Protein AF-A0A2T2YCP1-F1 (afdb_monomer)

Nearest PDB structures (foldseek):
  1x8z-assembly1_A-2  TM=3.367E-01  e=5.196E-01  Arabidopsis thaliana
  1x8z-assembly3_A  TM=3.367E-01  e=5.196E-01  Arabidopsis thaliana
  1xg2-assembly1_B  TM=2.804E-01  e=2.515E+00  Actinidia chinensis
  8i7r-assembly1_F4  TM=2.988E-01  e=8.320E+00  Mus musculus

Solvent-accessible surface area (backbone atoms only — not comparable to full-atom values): 12458 Å² total; per-residue (Å²): 112,69,69,60,53,52,52,51,51,54,51,49,52,51,51,52,51,52,51,50,51,54,50,49,54,57,49,54,59,57,53,58,75,68,64,84,73,89,47,69,66,60,53,51,53,49,52,50,53,51,46,55,49,38,52,53,53,40,52,55,43,52,51,51,52,49,52,52,52,52,48,38,71,77,37,55,67,49,69,73,38,68,62,50,50,50,20,53,48,30,33,49,53,17,40,52,33,31,52,51,52,58,65,44,47,65,52,52,51,53,53,49,46,57,66,52,51,52,76,77,44,85,88,71,94,68,89,56,90,48,62,89,76,33,78,68,66,38,74,81,44,56,82,54,71,83,72,54,66,68,56,46,53,51,48,23,53,50,29,42,52,52,14,52,52,39,45,53,50,53,62,69,48,50,86,76,61,76,69,60,78,58,64,64,61,56,49,52,48,51,48,52,53,50,53,52,51,53,54,61,72,63,61,69,80,78,80,76,80,78,78,76,81,84,85,129

Mean predicted aligned error: 12.7 Å

Structure (mmCIF, N/CA/C/O backbone):
data_AF-A0A2T2YCP1-F1
#
_entry.id   AF-A0A2T2YCP1-F1
#
loop_
_atom_site.group_PDB
_atom_site.id
_atom_site.type_symbol
_atom_site.label_atom_id
_atom_site.label_alt_id
_atom_site.label_comp_id
_atom_site.label_asym_id
_atom_site.label_entity_id
_atom_site.label_seq_id
_atom_site.pdbx_PDB_ins_code
_atom_site.Cartn_x
_atom_site.Cartn_y
_atom_site.Cartn_z
_atom_site.occupancy
_atom_site.B_iso_or_equiv
_atom_site.auth_seq_id
_atom_site.auth_comp_id
_atom_site.auth_asym_id
_atom_site.auth_atom_id
_atom_site.pdbx_PDB_model_num
ATOM 1 N N . MET A 1 1 ? -1.348 5.848 32.217 1.00 55.47 1 MET A N 1
ATOM 2 C CA . MET A 1 1 ? -0.041 5.197 31.972 1.00 55.47 1 MET A CA 1
ATOM 3 C C . MET A 1 1 ? -0.060 4.399 30.670 1.00 55.47 1 MET A C 1
ATOM 5 O O . MET A 1 1 ? 0.786 4.647 29.827 1.00 55.47 1 MET A O 1
ATOM 9 N N . GLU A 1 2 ? -1.060 3.542 30.442 1.00 51.66 2 GLU A N 1
ATOM 10 C CA . GLU A 1 2 ? -1.172 2.705 29.228 1.00 51.66 2 GLU A CA 1
ATOM 11 C C . GLU A 1 2 ? -1.228 3.487 27.902 1.00 51.66 2 GLU A C 1
ATOM 13 O O . GLU A 1 2 ? -0.548 3.122 26.948 1.00 51.66 2 GLU A O 1
ATOM 18 N N . GLN A 1 3 ? -1.943 4.617 27.849 1.00 54.22 3 GLN A N 1
ATOM 19 C CA . GLN A 1 3 ? -1.985 5.470 26.648 1.00 54.22 3 GLN A CA 1
ATOM 20 C C . GLN A 1 3 ? -0.615 6.074 26.287 1.00 54.22 3 GLN A C 1
ATOM 22 O O . GLN A 1 3 ? -0.286 6.213 25.111 1.00 54.22 3 GLN A O 1
ATOM 27 N N . LEU A 1 4 ? 0.207 6.388 27.295 1.00 64.62 4 LEU A N 1
ATOM 28 C CA . LEU A 1 4 ? 1.550 6.938 27.091 1.00 64.62 4 LEU A CA 1
ATOM 29 C C . LEU A 1 4 ? 2.502 5.864 26.542 1.00 64.62 4 LEU A C 1
ATOM 31 O O . LEU A 1 4 ? 3.304 6.134 25.652 1.00 64.62 4 LEU A O 1
ATOM 35 N N . VAL A 1 5 ? 2.364 4.629 27.039 1.00 70.06 5 VAL A N 1
ATOM 36 C CA . VAL A 1 5 ? 3.122 3.461 26.568 1.00 70.06 5 VAL A CA 1
ATOM 37 C C . VAL A 1 5 ? 2.743 3.121 25.124 1.00 70.06 5 VAL A C 1
ATOM 39 O O . VAL A 1 5 ? 3.627 2.916 24.296 1.00 70.06 5 VAL A O 1
ATOM 42 N N . GLY A 1 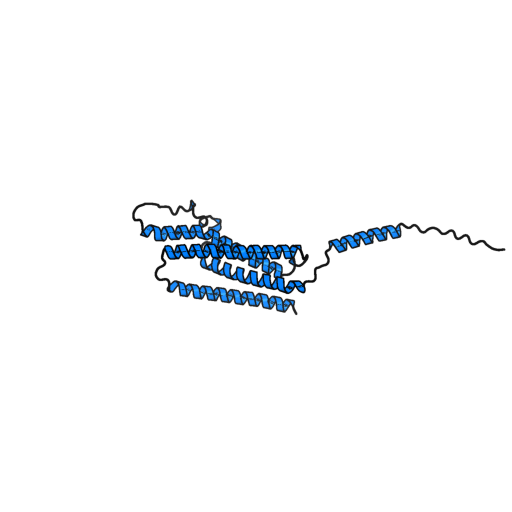6 ? 1.449 3.148 24.786 1.00 59.31 6 GLY A N 1
ATOM 43 C CA . GLY A 1 6 ? 0.980 2.925 23.416 1.00 59.31 6 GLY A CA 1
ATOM 44 C C . GLY A 1 6 ? 1.536 3.949 22.421 1.00 59.31 6 GLY A C 1
ATOM 45 O O . GLY A 1 6 ? 2.052 3.570 21.369 1.00 59.31 6 GLY A O 1
ATOM 46 N N . ALA A 1 7 ? 1.512 5.239 22.773 1.00 60.31 7 ALA A N 1
ATOM 47 C CA . ALA A 1 7 ? 2.065 6.300 21.931 1.00 60.31 7 ALA A CA 1
ATOM 48 C C . ALA A 1 7 ? 3.588 6.167 21.740 1.00 60.31 7 ALA A C 1
ATOM 50 O O . ALA A 1 7 ? 4.094 6.344 20.628 1.00 60.31 7 ALA A O 1
ATOM 51 N N . ALA A 1 8 ? 4.319 5.805 22.798 1.00 68.81 8 ALA A N 1
ATOM 52 C CA . ALA A 1 8 ? 5.762 5.588 22.735 1.00 68.81 8 ALA A CA 1
ATOM 53 C C . ALA A 1 8 ? 6.131 4.413 21.815 1.00 68.81 8 ALA A C 1
ATOM 55 O O . ALA A 1 8 ? 7.041 4.539 20.998 1.00 68.81 8 ALA A O 1
ATOM 56 N N . ILE A 1 9 ? 5.391 3.301 21.888 1.00 71.19 9 ILE A N 1
ATOM 57 C CA . ILE A 1 9 ? 5.617 2.122 21.037 1.00 71.19 9 ILE A CA 1
ATOM 58 C C . ILE A 1 9 ? 5.369 2.455 19.563 1.00 71.19 9 ILE A C 1
ATOM 60 O O . ILE A 1 9 ? 6.200 2.134 18.717 1.00 71.19 9 ILE A O 1
ATOM 64 N N . VAL A 1 10 ? 4.270 3.144 19.244 1.00 64.19 10 VAL A N 1
ATOM 65 C CA . VAL A 1 10 ? 3.961 3.549 17.860 1.00 64.19 10 VAL A CA 1
ATOM 66 C C . VAL A 1 10 ? 5.038 4.484 17.310 1.00 64.19 10 VAL A C 1
ATOM 68 O O . VAL A 1 10 ? 5.503 4.302 16.186 1.00 64.19 10 VAL A O 1
ATOM 71 N N . THR A 1 11 ? 5.488 5.444 18.121 1.00 68.12 11 THR A N 1
ATOM 72 C CA . THR A 1 11 ? 6.552 6.379 17.733 1.00 68.12 11 THR A CA 1
ATOM 73 C C . THR A 1 11 ? 7.875 5.647 17.504 1.00 68.12 11 THR A C 1
ATOM 75 O O . THR A 1 11 ? 8.563 5.910 16.520 1.00 68.12 11 THR A O 1
ATOM 78 N N . LEU A 1 12 ? 8.207 4.669 18.352 1.00 73.56 12 LEU A N 1
ATOM 79 C CA . LEU A 1 12 ? 9.401 3.840 18.201 1.00 73.56 12 LEU A CA 1
ATOM 80 C C . LEU A 1 12 ? 9.348 2.988 16.925 1.00 73.56 12 LEU A C 1
ATOM 82 O O . LEU A 1 12 ? 10.322 2.957 16.176 1.00 73.56 12 LEU A O 1
ATOM 86 N N . ILE A 1 13 ? 8.211 2.346 16.635 1.00 70.38 13 ILE A N 1
ATOM 87 C CA . ILE A 1 13 ? 8.014 1.566 15.402 1.00 70.38 13 ILE A CA 1
ATOM 88 C C . ILE A 1 13 ? 8.161 2.466 14.174 1.00 70.38 13 ILE A C 1
ATOM 90 O O . ILE A 1 13 ? 8.833 2.084 13.215 1.00 70.38 13 ILE A O 1
ATOM 94 N N . ALA A 1 14 ? 7.588 3.672 14.204 1.00 63.97 14 ALA A N 1
ATOM 95 C CA . ALA A 1 14 ? 7.723 4.636 13.119 1.00 63.97 14 ALA A CA 1
ATOM 96 C C . ALA A 1 14 ? 9.189 5.055 12.908 1.00 63.97 14 ALA A C 1
ATOM 98 O O . ALA A 1 14 ? 9.671 5.014 11.778 1.00 63.97 14 ALA A O 1
ATOM 99 N N . ILE A 1 15 ? 9.923 5.378 13.980 1.00 72.62 15 ILE A N 1
ATOM 100 C CA . ILE A 1 15 ? 11.349 5.742 13.913 1.00 72.62 15 ILE A CA 1
ATOM 101 C C . ILE A 1 15 ? 12.187 4.587 13.352 1.00 72.62 15 ILE A C 1
ATOM 103 O O . ILE A 1 15 ? 12.991 4.805 12.447 1.00 72.62 15 ILE A O 1
ATOM 107 N N . ILE A 1 16 ? 11.985 3.361 13.845 1.00 74.06 16 ILE A N 1
ATOM 108 C CA . ILE A 1 16 ? 12.704 2.171 13.364 1.00 74.06 16 ILE A CA 1
ATOM 109 C C . ILE A 1 16 ? 12.399 1.932 11.884 1.00 74.06 16 ILE A C 1
ATOM 111 O O . ILE A 1 16 ? 13.314 1.696 11.101 1.00 74.06 16 ILE A O 1
ATOM 115 N N . SER A 1 17 ? 11.137 2.055 11.476 1.00 66.12 17 SER A N 1
ATOM 116 C CA . SER A 1 17 ? 10.733 1.879 10.078 1.00 66.12 17 SER A CA 1
ATOM 117 C C . SER A 1 17 ? 11.376 2.924 9.169 1.00 66.12 17 SER A C 1
ATOM 119 O O . SER A 1 17 ? 11.910 2.575 8.120 1.00 66.12 17 SER A O 1
ATOM 121 N N . ILE A 1 18 ? 11.403 4.194 9.588 1.00 72.75 18 ILE A N 1
ATOM 122 C CA . ILE A 1 18 ? 12.090 5.271 8.860 1.00 72.75 18 ILE A CA 1
ATOM 123 C C . ILE A 1 18 ? 13.594 4.980 8.763 1.00 72.75 18 ILE A C 1
ATOM 125 O O . ILE A 1 18 ? 14.172 5.103 7.685 1.00 72.75 18 ILE A O 1
ATOM 129 N N . ALA A 1 19 ? 14.230 4.549 9.855 1.00 75.38 19 ALA A N 1
ATOM 130 C CA . ALA A 1 19 ? 15.651 4.210 9.865 1.00 75.38 19 ALA A CA 1
ATOM 131 C C . ALA A 1 19 ? 15.975 3.036 8.925 1.00 75.38 19 ALA A C 1
ATOM 133 O O . ALA A 1 19 ? 16.965 3.090 8.193 1.00 75.38 19 ALA A O 1
ATOM 134 N N . LEU A 1 20 ? 15.125 2.005 8.892 1.00 72.94 20 LEU A N 1
ATOM 135 C CA . LEU A 1 20 ? 15.282 0.860 7.997 1.00 72.94 20 LEU A CA 1
ATOM 136 C C . LEU A 1 20 ? 15.033 1.238 6.529 1.00 72.94 20 LEU A C 1
ATOM 138 O O . LEU A 1 20 ? 15.779 0.779 5.667 1.00 72.94 20 LEU A O 1
ATOM 142 N N . ILE A 1 21 ? 14.079 2.133 6.239 1.00 70.56 21 ILE A N 1
ATOM 143 C CA . ILE A 1 21 ? 13.890 2.713 4.897 1.00 70.56 21 ILE A CA 1
ATOM 144 C C . ILE A 1 21 ? 15.161 3.448 4.453 1.00 70.56 21 ILE A C 1
ATOM 146 O O . ILE A 1 21 ? 15.650 3.221 3.348 1.00 70.56 21 ILE A O 1
ATOM 150 N N . ILE A 1 22 ? 15.730 4.300 5.312 1.00 74.38 22 ILE A N 1
ATOM 151 C CA . ILE A 1 22 ? 16.960 5.046 5.003 1.00 74.38 22 ILE A CA 1
ATOM 152 C C . ILE A 1 22 ? 18.137 4.085 4.776 1.00 74.38 22 ILE A C 1
ATOM 154 O O . ILE A 1 22 ? 18.915 4.266 3.835 1.00 74.38 22 ILE A O 1
ATOM 158 N N . TYR A 1 23 ? 18.271 3.050 5.610 1.00 77.94 23 TYR A N 1
ATOM 159 C CA . TYR A 1 23 ? 19.309 2.031 5.463 1.00 77.94 23 TYR A CA 1
ATOM 160 C C . TYR A 1 23 ? 19.180 1.262 4.142 1.00 77.94 23 TYR A C 1
ATOM 162 O O . TYR A 1 23 ? 20.163 1.147 3.407 1.00 77.94 23 TYR A O 1
ATOM 170 N N . ASP A 1 24 ? 17.975 0.792 3.811 1.00 73.62 24 ASP A N 1
ATOM 171 C CA . ASP A 1 24 ? 17.696 0.067 2.570 1.00 73.62 24 ASP A CA 1
ATOM 172 C C . ASP A 1 24 ? 17.983 0.939 1.340 1.00 73.62 24 ASP A C 1
ATOM 174 O O . ASP A 1 24 ? 18.702 0.523 0.432 1.00 73.62 24 ASP A O 1
ATOM 178 N N . MET A 1 25 ? 17.554 2.208 1.351 1.00 66.75 25 MET A N 1
ATOM 179 C CA . MET A 1 25 ? 17.879 3.160 0.283 1.00 66.75 25 MET A CA 1
ATOM 180 C C . MET A 1 25 ? 19.394 3.329 0.101 1.00 66.75 25 MET A C 1
ATOM 182 O O . MET A 1 25 ? 19.889 3.297 -1.030 1.00 66.75 25 MET A O 1
ATOM 186 N N . ASN A 1 26 ? 20.147 3.451 1.197 1.00 72.75 26 ASN A N 1
ATOM 187 C CA . ASN A 1 26 ? 21.607 3.543 1.156 1.00 72.75 26 ASN A CA 1
ATOM 188 C C . ASN A 1 26 ? 22.260 2.260 0.620 1.00 72.75 26 ASN A C 1
ATOM 190 O O . ASN A 1 26 ? 23.246 2.330 -0.119 1.00 72.75 26 ASN A O 1
ATOM 194 N N . HIS A 1 27 ? 21.717 1.090 0.956 1.00 73.06 27 HIS A N 1
ATOM 195 C CA . HIS A 1 27 ? 22.214 -0.193 0.469 1.00 73.06 27 HIS A CA 1
ATOM 196 C C . HIS A 1 27 ? 21.924 -0.388 -1.028 1.00 73.06 27 HIS A C 1
ATOM 198 O O . HIS A 1 27 ? 22.827 -0.720 -1.799 1.00 73.06 27 HIS A O 1
ATOM 204 N N . VAL A 1 28 ? 20.704 -0.090 -1.481 1.00 63.09 28 VAL A N 1
ATOM 205 C CA . VAL A 1 28 ? 20.309 -0.151 -2.898 1.00 63.09 28 VAL A CA 1
ATOM 206 C C . VAL A 1 28 ? 21.181 0.768 -3.759 1.00 63.09 28 VAL A C 1
ATOM 208 O O . VAL A 1 28 ? 21.585 0.383 -4.860 1.00 63.09 28 VAL A O 1
ATOM 211 N N . MET A 1 29 ? 21.541 1.957 -3.262 1.00 62.12 29 MET A N 1
ATOM 212 C CA . MET A 1 29 ? 22.476 2.847 -3.962 1.00 62.12 29 MET A CA 1
ATOM 213 C C . MET A 1 29 ? 23.868 2.227 -4.139 1.00 62.12 29 MET A C 1
ATOM 215 O O . MET A 1 29 ? 24.468 2.398 -5.199 1.00 62.12 29 MET A O 1
ATOM 219 N N . LYS A 1 30 ? 24.362 1.457 -3.161 1.00 64.19 30 LYS A N 1
ATOM 220 C CA . LYS A 1 30 ? 25.636 0.728 -3.287 1.00 64.19 30 LYS A CA 1
ATOM 221 C C . LYS A 1 30 ? 25.542 -0.423 -4.291 1.00 64.19 30 LYS A C 1
ATOM 223 O O . LYS A 1 30 ? 26.462 -0.616 -5.080 1.00 64.19 30 LYS A O 1
ATOM 228 N N . VAL A 1 31 ? 24.421 -1.146 -4.324 1.00 61.09 31 VAL A N 1
ATOM 229 C CA . VAL A 1 31 ? 24.201 -2.261 -5.267 1.00 61.09 31 VAL A CA 1
ATOM 230 C C . VAL A 1 31 ? 24.108 -1.781 -6.720 1.00 61.09 31 VAL A C 1
ATOM 232 O O . VAL A 1 31 ? 24.595 -2.466 -7.618 1.00 61.09 31 VAL A O 1
ATOM 235 N N . LYS A 1 32 ? 23.576 -0.575 -6.977 1.00 58.34 32 LYS A N 1
ATOM 236 C CA . LYS A 1 32 ? 23.571 0.024 -8.328 1.00 58.34 32 LYS A CA 1
ATOM 237 C C . LYS A 1 32 ? 24.969 0.124 -8.947 1.00 58.34 32 LYS A C 1
ATOM 239 O O . LYS A 1 32 ? 25.084 0.025 -10.163 1.00 58.34 32 LYS A O 1
ATOM 244 N N . ALA A 1 33 ? 26.020 0.264 -8.137 1.00 59.16 33 ALA A N 1
ATOM 245 C CA . ALA A 1 33 ? 27.398 0.315 -8.625 1.00 59.16 33 ALA A CA 1
ATOM 246 C C . ALA A 1 33 ? 27.921 -1.043 -9.143 1.00 59.16 33 ALA A C 1
ATOM 248 O O . ALA A 1 33 ? 28.929 -1.082 -9.847 1.00 59.16 33 ALA A O 1
ATOM 249 N N . LEU A 1 34 ? 27.249 -2.154 -8.815 1.00 60.75 34 LEU A N 1
ATOM 250 C CA . LEU A 1 34 ? 27.680 -3.513 -9.165 1.00 60.75 34 LEU A CA 1
ATOM 251 C C . LEU A 1 34 ? 27.048 -4.044 -10.461 1.00 60.75 34 LEU A C 1
ATOM 253 O O . LEU A 1 34 ? 27.601 -4.952 -11.081 1.00 60.75 34 LEU A O 1
ATOM 257 N N . ILE A 1 35 ? 25.925 -3.479 -10.914 1.00 64.94 35 ILE A N 1
ATOM 258 C CA . ILE A 1 35 ? 25.255 -3.912 -12.148 1.00 64.94 35 ILE A CA 1
ATOM 259 C C . ILE A 1 35 ? 25.929 -3.223 -13.338 1.00 64.94 35 ILE A C 1
ATOM 261 O O . ILE A 1 35 ? 25.505 -2.162 -13.788 1.00 64.94 35 ILE A O 1
ATOM 265 N N . LYS A 1 36 ? 27.012 -3.822 -13.844 1.00 57.84 36 LYS A N 1
ATOM 266 C CA . LYS A 1 36 ? 27.806 -3.225 -14.930 1.00 57.84 36 LYS A CA 1
ATOM 267 C C . LYS A 1 36 ? 27.120 -3.235 -16.300 1.00 57.84 36 LYS A C 1
ATOM 269 O O . LYS A 1 36 ? 27.469 -2.387 -17.105 1.00 57.84 36 LYS A O 1
ATOM 274 N N . ASN A 1 37 ? 26.163 -4.135 -16.566 1.00 65.00 37 ASN A N 1
ATOM 275 C CA . ASN A 1 37 ? 25.447 -4.215 -17.850 1.00 65.00 37 ASN A CA 1
ATOM 276 C C . ASN A 1 37 ? 24.038 -4.822 -17.678 1.00 65.00 37 ASN A C 1
ATOM 278 O O . ASN A 1 37 ? 23.908 -6.048 -17.676 1.00 65.00 37 ASN A O 1
ATOM 282 N N . PRO A 1 38 ? 22.975 -4.017 -17.513 1.00 70.56 38 PRO A N 1
ATOM 283 C CA . PRO A 1 38 ? 21.612 -4.542 -17.529 1.00 70.56 38 PRO A CA 1
ATOM 284 C C . PRO A 1 38 ? 21.265 -5.098 -18.924 1.00 70.56 38 PRO A C 1
ATOM 286 O O . PRO A 1 38 ? 21.573 -4.481 -19.942 1.00 70.56 38 PRO A O 1
ATOM 289 N N . THR A 1 39 ? 20.654 -6.285 -18.982 1.00 81.88 39 THR A N 1
ATOM 290 C CA . THR A 1 39 ? 20.178 -6.905 -20.230 1.00 81.88 39 THR A CA 1
ATOM 291 C C . THR A 1 39 ? 18.683 -6.652 -20.417 1.00 81.88 39 THR A C 1
ATOM 293 O O . THR A 1 39 ? 17.951 -6.453 -19.445 1.00 81.88 39 THR A O 1
ATOM 296 N N . PHE A 1 40 ? 18.207 -6.681 -21.667 1.00 80.56 40 PHE A N 1
ATOM 297 C CA . PHE A 1 40 ? 16.775 -6.557 -21.963 1.00 80.56 40 PHE A CA 1
ATOM 298 C C . PHE A 1 40 ? 15.954 -7.658 -21.281 1.00 80.56 40 PHE A C 1
ATOM 300 O O . PHE A 1 40 ? 14.965 -7.354 -20.617 1.00 80.56 40 PHE A O 1
ATOM 307 N N . ASP A 1 41 ? 16.396 -8.914 -21.399 1.00 82.94 41 ASP A N 1
ATOM 308 C CA . ASP A 1 41 ? 15.707 -10.060 -20.800 1.00 82.94 41 ASP A CA 1
ATOM 309 C C . ASP A 1 41 ? 15.684 -9.948 -19.270 1.00 82.94 41 ASP A C 1
ATOM 311 O O . ASP A 1 41 ? 14.632 -10.104 -18.662 1.00 82.94 41 ASP A O 1
ATOM 315 N N . GLY A 1 42 ? 16.794 -9.533 -18.646 1.00 82.94 42 GLY A N 1
ATOM 316 C CA . GLY A 1 42 ? 16.836 -9.306 -17.200 1.00 82.94 42 GLY A CA 1
ATOM 317 C C . GLY A 1 42 ? 15.899 -8.184 -16.740 1.00 82.94 42 GLY A C 1
ATOM 318 O O . GLY A 1 42 ? 15.265 -8.294 -15.692 1.00 82.94 42 GLY A O 1
ATOM 319 N N . ALA A 1 43 ? 15.767 -7.113 -17.526 1.00 82.69 43 ALA A N 1
ATOM 320 C CA . ALA A 1 43 ? 14.840 -6.025 -17.226 1.00 82.69 43 ALA A CA 1
ATOM 321 C C . ALA A 1 43 ? 13.370 -6.453 -17.388 1.00 82.69 43 ALA A C 1
ATOM 323 O O . ALA A 1 43 ? 12.523 -6.062 -16.583 1.00 82.69 43 ALA A O 1
ATOM 324 N N . LYS A 1 44 ? 13.069 -7.275 -18.400 1.00 85.88 44 LYS A N 1
ATOM 325 C CA . LYS A 1 44 ? 11.741 -7.860 -18.614 1.00 85.88 44 LYS A CA 1
ATOM 326 C C . LYS A 1 44 ? 11.360 -8.796 -17.463 1.00 85.88 44 LYS A C 1
ATOM 328 O O . LYS A 1 44 ? 10.301 -8.605 -16.870 1.00 85.88 44 LYS A O 1
ATOM 333 N N . ASP A 1 45 ? 12.241 -9.727 -17.104 1.00 87.31 45 ASP A N 1
ATOM 334 C CA . ASP A 1 45 ? 12.026 -10.669 -16.001 1.00 87.31 45 ASP A CA 1
ATOM 335 C C . ASP A 1 45 ? 11.832 -9.936 -14.667 1.00 87.31 45 ASP A C 1
ATOM 337 O O . ASP A 1 45 ? 10.977 -10.302 -13.859 1.00 87.31 45 ASP A O 1
ATOM 341 N N . ALA A 1 46 ? 12.593 -8.862 -14.428 1.00 84.94 46 ALA A N 1
ATOM 342 C CA . ALA A 1 46 ? 12.432 -8.036 -13.236 1.00 84.94 46 ALA A CA 1
ATOM 343 C C . ALA A 1 46 ? 11.061 -7.338 -13.187 1.00 84.94 46 ALA A C 1
ATOM 345 O O . ALA A 1 46 ? 10.448 -7.283 -12.121 1.00 84.94 46 ALA A O 1
ATOM 346 N N . LEU A 1 47 ? 10.563 -6.826 -14.320 1.00 87.38 47 LEU A N 1
ATOM 347 C CA . LEU A 1 47 ? 9.230 -6.219 -14.395 1.00 87.38 47 LEU A CA 1
ATOM 348 C C . LEU A 1 47 ? 8.110 -7.233 -14.161 1.00 87.38 47 LEU A C 1
ATOM 350 O O . LEU A 1 47 ? 7.141 -6.909 -13.478 1.00 87.38 47 LEU A O 1
ATOM 354 N N . GLU A 1 48 ? 8.236 -8.439 -14.711 1.00 91.12 48 GLU A N 1
ATOM 355 C CA . GLU A 1 48 ? 7.262 -9.517 -14.519 1.00 91.12 48 GLU A CA 1
ATOM 356 C C . GLU A 1 48 ? 7.192 -9.929 -13.044 1.00 91.12 48 GLU A C 1
ATOM 358 O O . GLU A 1 48 ? 6.124 -9.869 -12.435 1.00 91.12 48 GLU A O 1
ATOM 363 N N . ARG A 1 49 ? 8.352 -10.178 -12.419 1.00 88.56 49 ARG A N 1
ATOM 364 C CA . ARG A 1 49 ? 8.445 -10.469 -10.980 1.00 88.56 49 ARG A CA 1
ATOM 365 C C . ARG A 1 49 ? 7.876 -9.346 -10.121 1.00 88.56 49 ARG A C 1
ATOM 367 O O . ARG A 1 49 ? 7.181 -9.617 -9.147 1.00 88.56 49 ARG A O 1
ATOM 374 N N . LEU A 1 50 ? 8.152 -8.088 -10.471 1.00 88.38 50 LEU A N 1
ATOM 375 C CA . LEU A 1 50 ? 7.604 -6.939 -9.754 1.00 88.38 50 LEU A CA 1
ATOM 376 C C . LEU A 1 50 ? 6.078 -6.851 -9.901 1.00 88.38 50 LEU A C 1
ATOM 378 O O . LEU A 1 50 ? 5.394 -6.531 -8.931 1.00 88.38 50 LEU A O 1
ATOM 382 N N . SER A 1 51 ? 5.543 -7.156 -11.087 1.00 92.75 51 SER A N 1
ATOM 383 C CA . SER A 1 51 ? 4.099 -7.217 -11.335 1.00 92.75 51 SER A CA 1
ATOM 384 C C . SER A 1 51 ? 3.427 -8.254 -10.451 1.00 92.75 51 SER A C 1
ATOM 386 O O . SER A 1 51 ? 2.470 -7.937 -9.746 1.00 92.75 51 SER A O 1
ATOM 388 N N . ASP A 1 52 ? 3.941 -9.480 -10.459 1.00 92.81 52 ASP A N 1
ATOM 389 C CA . ASP A 1 52 ? 3.342 -10.585 -9.716 1.00 92.81 52 ASP A CA 1
ATOM 390 C C . ASP A 1 52 ? 3.466 -10.380 -8.213 1.00 92.81 52 ASP A C 1
ATOM 392 O O . ASP A 1 52 ? 2.503 -10.602 -7.478 1.00 92.81 52 ASP A O 1
ATOM 396 N N . TRP A 1 53 ? 4.599 -9.839 -7.765 1.00 89.38 53 TRP A N 1
ATOM 397 C CA . TRP A 1 53 ? 4.777 -9.430 -6.381 1.00 89.38 53 TRP A CA 1
ATOM 398 C C . TRP A 1 53 ? 3.760 -8.365 -5.964 1.00 89.38 53 TRP A C 1
ATOM 400 O O . TRP A 1 53 ? 3.073 -8.526 -4.957 1.00 89.38 53 TRP A O 1
ATOM 410 N N . ALA A 1 54 ? 3.591 -7.301 -6.755 1.00 89.38 54 ALA A N 1
ATOM 411 C CA . ALA A 1 54 ? 2.639 -6.243 -6.431 1.00 89.38 54 ALA A CA 1
ATOM 412 C C . ALA A 1 54 ? 1.180 -6.736 -6.433 1.00 89.38 54 ALA A C 1
ATOM 414 O O . ALA A 1 54 ? 0.418 -6.361 -5.540 1.00 89.38 54 ALA A O 1
ATOM 415 N N . LYS A 1 55 ? 0.798 -7.619 -7.369 1.00 91.50 55 LYS A N 1
ATOM 416 C CA . LYS A 1 55 ? -0.524 -8.274 -7.369 1.00 91.50 55 LYS A CA 1
ATOM 417 C C . LYS A 1 55 ? -0.727 -9.092 -6.098 1.00 91.50 55 LYS A C 1
ATOM 419 O O . LYS A 1 55 ? -1.742 -8.923 -5.425 1.00 91.50 55 LYS A O 1
ATOM 424 N N . TRP A 1 56 ? 0.245 -9.932 -5.746 1.00 92.94 56 TRP A N 1
ATOM 425 C CA . TRP A 1 56 ? 0.173 -10.784 -4.562 1.00 92.94 56 TRP A CA 1
ATOM 426 C C . TRP A 1 56 ? 0.016 -9.963 -3.273 1.00 92.94 56 TRP A C 1
ATOM 428 O O . TRP A 1 56 ? -0.912 -10.205 -2.498 1.00 92.94 56 TRP A O 1
ATOM 438 N N . LEU A 1 57 ? 0.840 -8.923 -3.092 1.00 86.69 57 LEU A N 1
ATOM 439 C CA . LEU A 1 57 ? 0.745 -8.010 -1.947 1.00 86.69 57 LEU A CA 1
ATOM 440 C C . LEU A 1 57 ? -0.626 -7.324 -1.869 1.00 86.69 57 LEU A C 1
ATOM 442 O O . LEU A 1 57 ? -1.220 -7.264 -0.790 1.00 86.69 57 LEU A O 1
ATOM 446 N N . SER A 1 58 ? -1.144 -6.848 -3.006 1.00 92.06 58 SER A N 1
ATOM 447 C CA . SER A 1 58 ? -2.445 -6.173 -3.066 1.00 92.06 58 SER A CA 1
ATOM 448 C C . SER A 1 58 ? -3.618 -7.097 -2.719 1.00 92.06 58 SER A C 1
ATOM 450 O O . SER A 1 58 ? -4.567 -6.663 -2.065 1.00 92.06 58 SER A O 1
ATOM 452 N N . GLY A 1 59 ? -3.541 -8.383 -3.084 1.00 91.50 59 GLY A N 1
ATOM 453 C CA . GLY A 1 59 ? -4.547 -9.381 -2.720 1.00 91.50 59 GLY A CA 1
ATOM 454 C C . GLY A 1 59 ? -4.625 -9.583 -1.207 1.00 91.50 59 GLY A C 1
ATOM 455 O O . GLY A 1 59 ? -5.706 -9.510 -0.624 1.00 91.50 59 GLY A O 1
ATOM 456 N N . ILE A 1 60 ? -3.468 -9.743 -0.556 1.00 87.81 60 ILE A N 1
ATOM 457 C CA . ILE A 1 60 ? -3.383 -9.896 0.903 1.00 87.81 60 ILE A CA 1
ATOM 458 C C . ILE A 1 60 ? -3.884 -8.638 1.625 1.00 87.81 60 ILE A C 1
ATOM 460 O O . ILE A 1 60 ? -4.651 -8.744 2.579 1.00 87.81 60 ILE A O 1
ATOM 464 N N . GLN A 1 61 ? -3.496 -7.444 1.166 1.00 93.06 61 GLN A N 1
ATOM 465 C CA . GLN A 1 61 ? -3.947 -6.181 1.767 1.00 93.06 61 GLN A CA 1
ATOM 466 C C . GLN A 1 61 ? -5.452 -5.979 1.644 1.00 93.06 61 GLN A C 1
ATOM 468 O O . GLN A 1 61 ? -6.099 -5.581 2.610 1.00 93.06 61 GLN A O 1
ATOM 473 N N . THR A 1 62 ? -6.010 -6.268 0.467 1.00 95.38 62 THR A N 1
ATOM 474 C CA . THR A 1 62 ? -7.455 -6.192 0.232 1.00 95.38 62 THR A CA 1
ATOM 475 C C . THR A 1 62 ? -8.200 -7.141 1.168 1.00 95.38 62 THR A C 1
ATOM 477 O O . THR A 1 62 ? -9.179 -6.738 1.791 1.00 95.38 62 THR A O 1
ATOM 480 N N . ALA A 1 63 ? -7.705 -8.372 1.336 1.00 93.12 63 ALA A N 1
ATOM 481 C CA . ALA A 1 63 ? -8.281 -9.331 2.274 1.00 93.12 63 ALA A CA 1
ATOM 482 C C . ALA A 1 63 ? -8.198 -8.843 3.732 1.00 93.12 63 ALA A C 1
ATOM 484 O O . ALA A 1 63 ? -9.183 -8.934 4.461 1.00 93.12 63 ALA A O 1
ATOM 485 N N . ALA A 1 64 ? -7.064 -8.269 4.148 1.00 92.50 64 ALA A N 1
ATOM 486 C CA . ALA A 1 64 ? -6.891 -7.711 5.490 1.00 92.50 64 ALA A CA 1
ATOM 487 C C . ALA A 1 64 ? -7.827 -6.518 5.754 1.00 92.50 64 ALA A C 1
ATOM 489 O O . ALA A 1 64 ? -8.449 -6.454 6.812 1.00 92.50 64 ALA A O 1
ATOM 490 N N . LEU A 1 65 ? -7.994 -5.606 4.789 1.00 95.06 65 LEU A N 1
ATOM 491 C CA . LEU A 1 65 ? -8.968 -4.511 4.886 1.00 95.06 65 LEU A CA 1
ATOM 492 C C . LEU A 1 65 ? -10.409 -5.020 4.919 1.00 95.06 65 LEU A C 1
ATOM 494 O O . LEU A 1 65 ? -11.211 -4.498 5.688 1.00 95.06 65 LEU A O 1
ATOM 498 N N . GLY A 1 66 ? -10.734 -6.049 4.133 1.00 96.75 66 GLY A N 1
ATOM 499 C CA . GLY A 1 66 ? -12.034 -6.717 4.194 1.00 96.75 66 GLY A CA 1
ATOM 500 C C . GLY A 1 66 ? -12.299 -7.311 5.578 1.00 96.75 66 GLY A C 1
ATOM 501 O O . GLY A 1 66 ? -13.349 -7.061 6.164 1.00 96.75 66 GLY A O 1
ATOM 502 N N . GLY A 1 67 ? -11.315 -8.017 6.144 1.00 94.81 67 GLY A N 1
ATOM 503 C CA . GLY A 1 67 ? -11.376 -8.540 7.509 1.00 94.81 67 GLY A CA 1
ATOM 504 C C . GLY A 1 67 ? -11.532 -7.440 8.561 1.00 94.81 67 GLY A C 1
ATOM 505 O O . GLY A 1 67 ? -12.347 -7.574 9.469 1.00 94.81 67 GLY A O 1
ATOM 506 N N . LEU A 1 68 ? -10.813 -6.324 8.415 1.00 94.31 68 LEU A N 1
ATOM 507 C CA . LEU A 1 68 ? -10.953 -5.158 9.289 1.00 94.31 68 LEU A CA 1
ATOM 508 C C . LEU A 1 68 ? -12.348 -4.523 9.179 1.00 94.31 68 LEU A C 1
ATOM 510 O O . LEU A 1 68 ? -12.931 -4.151 10.192 1.00 94.31 68 LEU A O 1
ATOM 514 N N . GLY A 1 69 ? -12.903 -4.432 7.969 1.00 95.00 69 GLY A N 1
ATOM 515 C CA . GLY A 1 69 ? -14.253 -3.919 7.731 1.00 95.00 69 GLY A CA 1
ATOM 516 C C . GLY A 1 69 ? -15.336 -4.795 8.362 1.00 95.00 69 GLY A C 1
ATOM 517 O O . GLY A 1 69 ? -16.228 -4.276 9.030 1.00 95.00 69 GLY A O 1
ATOM 518 N N . LEU A 1 70 ? -15.221 -6.121 8.220 1.00 94.56 70 LEU A N 1
ATOM 519 C CA . LEU A 1 70 ? -16.100 -7.073 8.909 1.00 94.56 70 LEU A CA 1
ATOM 520 C C . LEU A 1 70 ? -15.996 -6.923 10.429 1.00 94.56 70 LEU A C 1
ATOM 522 O O . LEU A 1 70 ? -17.009 -6.885 11.120 1.00 94.56 70 LEU A O 1
ATOM 526 N N . LEU A 1 71 ? -14.779 -6.750 10.946 1.00 91.44 71 LEU A N 1
ATOM 527 C CA . LEU A 1 71 ? -14.546 -6.578 12.374 1.00 91.44 71 LEU A CA 1
ATOM 528 C C . LEU A 1 71 ? -15.217 -5.322 12.941 1.00 91.44 71 LEU A C 1
ATOM 530 O O . LEU A 1 71 ? -15.799 -5.375 14.023 1.00 91.44 71 LEU A O 1
ATOM 534 N N . ILE A 1 72 ? -15.146 -4.211 12.204 1.00 92.12 72 ILE A N 1
ATOM 535 C CA . ILE A 1 72 ? -15.816 -2.954 12.558 1.00 92.12 72 ILE A CA 1
ATOM 536 C C . ILE A 1 72 ? -17.337 -3.133 12.565 1.00 92.12 72 ILE A C 1
ATOM 538 O O . ILE A 1 72 ? -18.011 -2.659 13.477 1.00 92.12 72 ILE A O 1
ATOM 542 N N . ASN A 1 73 ? -17.878 -3.846 11.578 1.00 89.62 73 ASN A N 1
ATOM 543 C CA . ASN A 1 73 ? -19.310 -4.107 11.491 1.00 89.62 73 ASN A CA 1
ATOM 544 C C . ASN A 1 73 ? -19.824 -4.973 12.657 1.00 89.62 73 ASN A C 1
ATOM 546 O O . ASN A 1 73 ? -20.872 -4.683 13.2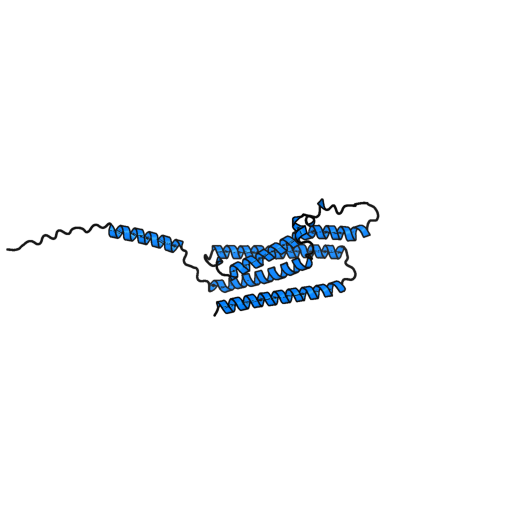35 1.00 89.62 73 ASN A O 1
ATOM 550 N N . ASP A 1 74 ? -19.073 -6.010 13.028 1.00 88.81 74 ASP A N 1
ATOM 551 C CA . ASP A 1 74 ? -19.477 -6.958 14.071 1.00 88.81 74 ASP A CA 1
ATOM 552 C C . ASP A 1 74 ? -19.269 -6.407 15.491 1.00 88.81 74 ASP A C 1
ATOM 554 O O . ASP A 1 74 ? -19.916 -6.858 16.442 1.00 88.81 74 ASP A O 1
ATOM 558 N N . ARG A 1 75 ? -18.372 -5.426 15.660 1.00 86.50 75 ARG A N 1
ATOM 559 C CA . ARG A 1 75 ? -18.003 -4.852 16.962 1.00 86.50 75 ARG A CA 1
ATOM 560 C C . ARG A 1 75 ? -18.119 -3.325 16.963 1.00 86.50 75 ARG A C 1
ATOM 562 O O . ARG A 1 75 ? -17.109 -2.636 16.823 1.00 86.50 75 ARG A O 1
ATOM 569 N N . PRO A 1 76 ? -19.327 -2.780 17.183 1.00 82.12 76 PRO A N 1
ATOM 570 C CA . PRO A 1 76 ? -19.541 -1.339 17.172 1.00 82.12 76 PRO A CA 1
ATOM 571 C C . PRO A 1 76 ? -18.703 -0.637 18.245 1.00 82.12 76 PRO A C 1
ATOM 573 O O . PRO A 1 76 ? -18.665 -1.070 19.398 1.00 82.12 76 PRO A O 1
ATOM 576 N N . GLY A 1 77 ? -18.068 0.467 17.857 1.00 82.19 77 GLY A N 1
ATOM 577 C CA . GLY A 1 77 ? -17.185 1.271 18.694 1.00 82.19 77 GLY A CA 1
ATOM 578 C C . GLY A 1 77 ? -15.703 0.947 18.509 1.00 82.19 77 GLY A C 1
ATOM 579 O O . GLY A 1 77 ? -14.870 1.740 18.949 1.00 82.19 77 GLY A O 1
ATOM 580 N N . ILE A 1 78 ? -15.347 -0.174 17.866 1.00 87.00 78 ILE A N 1
ATOM 581 C CA . ILE A 1 78 ? -13.944 -0.544 17.633 1.00 87.00 78 ILE A CA 1
ATOM 582 C C . ILE A 1 78 ? -13.285 0.392 16.612 1.00 87.00 78 ILE A C 1
ATOM 584 O O . ILE A 1 78 ? -12.080 0.611 16.651 1.00 87.00 78 ILE A O 1
ATOM 588 N N . GLU A 1 79 ? -14.072 1.013 15.731 1.00 86.31 79 GLU A N 1
ATOM 589 C CA . GLU A 1 79 ? -13.615 2.012 14.764 1.00 86.31 79 GLU A CA 1
ATOM 590 C C . GLU A 1 79 ? -13.048 3.280 15.415 1.00 86.31 79 GLU A C 1
ATOM 592 O O . GLU A 1 79 ? -12.307 4.024 14.774 1.00 86.31 79 GLU A O 1
ATOM 597 N N . LYS A 1 80 ? -13.382 3.524 16.688 1.00 84.50 80 LYS A N 1
ATOM 598 C CA . LYS A 1 80 ? -12.850 4.645 17.472 1.00 84.50 80 LYS A CA 1
ATOM 599 C C . LYS A 1 80 ? -11.466 4.347 18.042 1.00 84.50 80 LYS A C 1
ATOM 601 O O . LYS A 1 80 ? -10.778 5.274 18.468 1.00 84.50 80 LYS A O 1
ATOM 606 N N . GLU A 1 81 ? -11.055 3.078 18.060 1.00 85.06 81 GLU A N 1
ATOM 607 C CA . GLU A 1 81 ? -9.742 2.697 18.557 1.00 85.06 81 GLU A CA 1
ATOM 608 C C . GLU A 1 81 ? -8.658 3.196 17.591 1.00 85.06 81 GLU A C 1
ATOM 610 O O . GLU A 1 81 ? -8.684 2.873 16.396 1.00 85.06 81 GLU A O 1
ATOM 615 N N . PRO A 1 82 ? -7.655 3.948 18.077 1.00 82.44 82 PRO A N 1
ATOM 616 C CA . PRO A 1 82 ? -6.656 4.574 17.213 1.00 82.44 82 PRO A CA 1
ATOM 617 C C . PRO A 1 82 ? -5.886 3.544 16.376 1.00 82.44 82 PRO A C 1
ATOM 619 O O . PRO A 1 82 ? -5.528 3.814 15.232 1.00 82.44 82 PRO A O 1
ATOM 622 N N . PHE A 1 83 ? -5.682 2.334 16.904 1.00 84.75 83 PHE A N 1
ATOM 623 C CA . PHE A 1 83 ? -4.993 1.253 16.201 1.00 84.75 83 PHE A CA 1
ATOM 624 C C . PHE A 1 83 ? -5.769 0.726 14.987 1.00 84.75 83 PHE A C 1
ATOM 626 O O . PHE A 1 83 ? -5.146 0.329 14.003 1.00 84.75 83 PHE A O 1
ATOM 633 N N . VAL A 1 84 ? -7.105 0.754 15.005 1.00 90.75 84 VAL A N 1
ATOM 634 C CA . VAL A 1 84 ? -7.933 0.346 13.857 1.00 90.75 84 VAL A CA 1
ATOM 635 C C . VAL A 1 84 ? -7.779 1.348 12.716 1.00 90.75 84 VAL A C 1
ATOM 637 O O . VAL A 1 84 ? -7.523 0.950 11.579 1.00 90.75 84 VAL A O 1
ATOM 640 N N . LEU A 1 85 ? -7.828 2.646 13.027 1.00 89.06 85 LEU A N 1
ATOM 641 C CA . LEU A 1 85 ? -7.617 3.715 12.047 1.00 89.06 85 LEU A CA 1
ATOM 642 C C . LEU A 1 85 ? -6.198 3.692 11.468 1.00 89.06 85 LEU A C 1
ATOM 644 O O . LEU A 1 85 ? -6.031 3.783 10.252 1.00 89.06 85 LEU A O 1
ATOM 648 N N . ILE A 1 86 ? -5.179 3.517 12.317 1.00 89.38 86 ILE A N 1
ATOM 649 C CA . ILE A 1 86 ? -3.782 3.383 11.878 1.00 89.38 86 ILE A CA 1
ATOM 650 C C . ILE A 1 86 ? -3.629 2.172 10.953 1.00 89.38 86 ILE A C 1
ATOM 652 O O . ILE A 1 86 ? -3.014 2.288 9.895 1.00 89.38 86 ILE A O 1
ATOM 656 N N . THR A 1 87 ? -4.229 1.031 11.303 1.00 92.31 87 THR A N 1
ATOM 657 C CA . THR A 1 87 ? -4.201 -0.179 10.468 1.00 92.31 87 THR A CA 1
ATOM 658 C C . THR A 1 87 ? -4.826 0.078 9.098 1.00 92.31 87 THR A C 1
ATOM 660 O O . THR A 1 87 ? -4.209 -0.230 8.077 1.00 92.31 87 THR A O 1
ATOM 663 N N . ALA A 1 88 ? -6.019 0.681 9.063 1.00 92.69 88 ALA A N 1
ATOM 664 C CA . ALA A 1 88 ? -6.707 1.014 7.820 1.00 92.69 88 ALA A CA 1
ATOM 665 C C . ALA A 1 88 ? -5.876 1.965 6.945 1.00 92.69 88 ALA A C 1
ATOM 667 O O . ALA A 1 88 ? -5.761 1.753 5.738 1.00 92.69 88 ALA A O 1
ATOM 668 N N . LEU A 1 89 ? -5.245 2.975 7.553 1.00 92.31 89 LEU A N 1
ATOM 669 C CA . LEU A 1 89 ? -4.399 3.935 6.850 1.00 92.31 89 LEU A CA 1
ATOM 670 C C . LEU A 1 89 ? -3.139 3.275 6.282 1.00 92.31 89 LEU A C 1
ATOM 672 O O . LEU A 1 89 ? -2.838 3.469 5.107 1.00 92.31 89 LEU A O 1
ATOM 676 N N . LEU A 1 90 ? -2.425 2.468 7.073 1.00 92.38 90 LEU A N 1
ATOM 677 C CA . LEU A 1 90 ? -1.218 1.768 6.620 1.00 92.38 90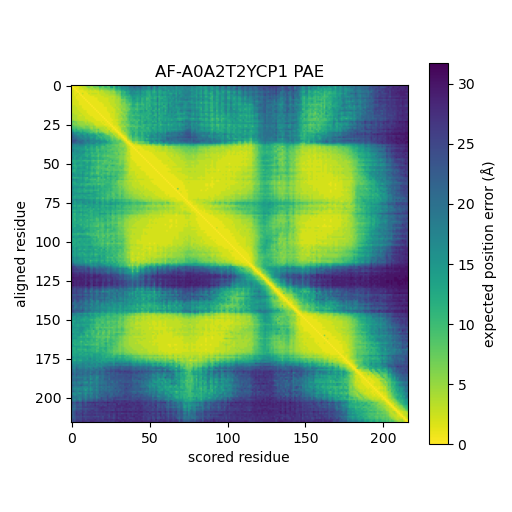 LEU A CA 1
ATOM 678 C C . LEU A 1 90 ? -1.526 0.824 5.453 1.00 92.38 90 LEU A C 1
ATOM 680 O O . LEU A 1 90 ? -0.855 0.886 4.423 1.00 92.38 90 LEU A O 1
ATOM 684 N N . LEU A 1 91 ? -2.570 -0.003 5.579 1.00 93.12 91 LEU A N 1
ATOM 685 C CA . LEU A 1 91 ? -2.994 -0.915 4.514 1.00 93.12 91 LEU A CA 1
ATOM 686 C C . LEU A 1 91 ? -3.481 -0.156 3.269 1.00 93.12 91 LEU A C 1
ATOM 688 O O . LEU A 1 91 ? -3.145 -0.539 2.149 1.00 93.12 91 LEU A O 1
ATOM 692 N N . GLY A 1 92 ? -4.224 0.939 3.449 1.00 92.69 92 GLY A N 1
ATOM 693 C CA . GLY A 1 92 ? -4.720 1.776 2.356 1.00 92.69 92 GLY A CA 1
ATOM 694 C C . GLY A 1 92 ? -3.603 2.480 1.581 1.00 92.69 92 GLY A C 1
ATOM 695 O O . GLY A 1 92 ? -3.583 2.436 0.352 1.00 92.69 92 GLY A O 1
ATOM 696 N N . VAL A 1 93 ? -2.628 3.073 2.279 1.00 91.19 93 VAL A N 1
ATOM 697 C CA . VAL A 1 93 ? -1.443 3.684 1.650 1.00 91.19 93 VAL A CA 1
ATOM 698 C C . VAL A 1 93 ? -0.633 2.627 0.903 1.00 91.19 93 VAL A C 1
ATOM 700 O O . VAL A 1 93 ? -0.209 2.855 -0.228 1.00 91.19 93 VAL A O 1
ATOM 703 N N . ALA A 1 94 ? -0.465 1.442 1.485 1.00 91.56 94 ALA A N 1
ATOM 704 C CA . ALA A 1 94 ? 0.258 0.357 0.841 1.00 91.56 94 ALA A CA 1
ATOM 705 C C . ALA A 1 94 ? -0.449 -0.163 -0.432 1.00 91.56 94 ALA A C 1
ATOM 707 O O . ALA A 1 94 ? 0.220 -0.492 -1.419 1.00 91.56 94 ALA A O 1
ATOM 708 N N . LEU A 1 95 ? -1.787 -0.179 -0.453 1.00 92.19 95 LEU A N 1
ATOM 709 C CA . LEU A 1 95 ? -2.575 -0.460 -1.659 1.00 92.19 95 LEU A CA 1
ATOM 710 C C . LEU A 1 95 ? -2.424 0.635 -2.712 1.00 92.19 95 LEU A C 1
ATOM 712 O O . LEU A 1 95 ? -2.247 0.319 -3.888 1.00 92.19 95 LEU A O 1
ATOM 716 N N . LEU A 1 96 ? -2.436 1.908 -2.307 1.00 90.69 96 LEU A N 1
ATOM 717 C CA . LEU A 1 96 ? -2.185 3.031 -3.210 1.00 90.69 96 LEU A CA 1
ATOM 718 C C . LEU A 1 96 ? -0.802 2.900 -3.868 1.00 90.69 96 LEU A C 1
ATOM 720 O O . LEU A 1 96 ? -0.683 3.044 -5.084 1.00 90.69 96 LEU A O 1
ATOM 724 N N . CYS A 1 97 ? 0.234 2.564 -3.091 1.00 88.50 97 CYS A N 1
ATOM 725 C CA . CYS A 1 97 ? 1.569 2.291 -3.625 1.00 88.50 97 CYS A CA 1
ATOM 726 C C . CYS A 1 97 ? 1.558 1.101 -4.594 1.00 88.50 97 CYS A C 1
ATOM 728 O O . CYS A 1 97 ? 2.151 1.192 -5.665 1.00 88.50 97 CYS A O 1
ATOM 730 N N . SER A 1 98 ? 0.847 0.017 -4.269 1.00 89.88 98 SER A N 1
ATOM 731 C CA . SER A 1 98 ? 0.708 -1.147 -5.158 1.00 89.88 98 SER A CA 1
ATOM 732 C C . SER A 1 98 ? 0.039 -0.771 -6.484 1.00 89.88 98 SER A C 1
ATOM 734 O O . SER A 1 98 ? 0.533 -1.132 -7.553 1.00 89.88 98 SER A O 1
ATOM 736 N N . ALA A 1 99 ? -1.039 0.017 -6.437 1.00 89.69 99 ALA A N 1
ATOM 737 C CA . ALA A 1 99 ? -1.714 0.538 -7.622 1.00 89.69 99 ALA A CA 1
ATOM 738 C C . ALA A 1 99 ? -0.792 1.449 -8.443 1.00 89.69 99 ALA A C 1
ATOM 740 O O . ALA A 1 99 ? -0.752 1.340 -9.669 1.00 89.69 99 ALA A O 1
ATOM 741 N N . TRP A 1 100 ? -0.001 2.303 -7.786 1.00 86.88 100 TRP A N 1
ATOM 742 C CA . TRP A 1 100 ? 0.989 3.156 -8.444 1.00 86.88 100 TRP A CA 1
ATOM 743 C C . TRP A 1 100 ? 2.067 2.335 -9.155 1.00 86.88 100 TRP A C 1
ATOM 745 O O . TRP A 1 100 ? 2.384 2.598 -10.316 1.00 86.88 100 TRP A O 1
ATOM 755 N N . VAL A 1 101 ? 2.626 1.323 -8.486 1.00 87.44 101 VAL A N 1
ATOM 756 C CA . VAL A 1 101 ? 3.641 0.434 -9.064 1.00 87.44 101 VAL A CA 1
ATOM 757 C C . VAL A 1 101 ? 3.071 -0.299 -10.268 1.00 87.44 101 VAL A C 1
ATOM 759 O O . VAL A 1 101 ? 3.654 -0.210 -11.345 1.00 87.44 101 VAL A O 1
ATOM 762 N N . LEU A 1 102 ? 1.912 -0.949 -10.124 1.00 88.94 102 LEU A N 1
ATOM 763 C CA . LEU A 1 102 ? 1.271 -1.711 -11.199 1.00 88.94 102 LEU A CA 1
ATOM 764 C C . LEU A 1 102 ? 0.920 -0.839 -12.402 1.00 88.94 102 LEU A C 1
ATOM 766 O O . LEU A 1 102 ? 1.195 -1.227 -13.538 1.00 88.94 102 LEU A O 1
ATOM 770 N N . SER A 1 103 ? 0.374 0.353 -12.161 1.00 86.19 103 SER A N 1
ATOM 771 C CA . SER A 1 103 ? 0.094 1.298 -13.240 1.00 86.19 103 SER A CA 1
ATOM 772 C C . SER A 1 103 ? 1.377 1.761 -13.936 1.00 86.19 103 SER A C 1
ATOM 774 O O . SER A 1 103 ? 1.312 2.070 -15.122 1.00 86.19 103 SER A O 1
ATOM 776 N N . SER A 1 104 ? 2.535 1.762 -13.250 1.00 82.94 104 SER A N 1
ATOM 777 C CA . SER A 1 104 ? 3.820 2.274 -13.769 1.00 82.94 104 SER A CA 1
ATOM 778 C C . SER A 1 104 ? 4.534 1.299 -14.694 1.00 82.94 104 SER A C 1
ATOM 780 O O . SER A 1 104 ? 5.329 1.718 -15.541 1.00 82.94 104 SER A O 1
ATOM 782 N N . LEU A 1 105 ? 4.241 0.003 -14.571 1.00 85.44 105 LEU A N 1
ATOM 783 C CA . LEU A 1 105 ? 4.929 -1.051 -15.317 1.00 85.44 105 LEU A CA 1
ATOM 784 C C . LEU A 1 105 ? 4.827 -0.902 -16.845 1.00 85.44 105 LEU A C 1
ATOM 786 O O . LEU A 1 105 ? 5.867 -1.032 -17.492 1.00 85.44 105 LEU A O 1
ATOM 790 N N . PRO A 1 106 ? 3.665 -0.584 -17.459 1.00 83.50 106 PRO A N 1
ATOM 791 C CA . PRO A 1 106 ? 3.567 -0.406 -18.909 1.00 83.50 106 PRO A CA 1
ATOM 792 C C . PRO A 1 106 ? 4.482 0.705 -19.439 1.00 83.50 106 PRO A C 1
ATOM 794 O O . PRO A 1 106 ? 5.170 0.518 -20.440 1.00 83.50 106 PRO A O 1
ATOM 797 N N . SER A 1 107 ? 4.551 1.839 -18.737 1.00 79.56 107 SER A N 1
ATOM 798 C CA . SER A 1 107 ? 5.421 2.964 -19.107 1.00 79.56 107 SER A CA 1
ATOM 799 C C . SER A 1 107 ? 6.898 2.576 -19.054 1.00 79.56 107 SER A C 1
ATOM 801 O O . SER A 1 107 ? 7.664 2.824 -19.986 1.00 79.56 107 SER A O 1
ATOM 803 N N . ILE A 1 108 ? 7.297 1.871 -17.995 1.00 79.25 108 ILE A N 1
ATOM 804 C CA . ILE A 1 108 ? 8.677 1.410 -17.833 1.00 79.25 108 ILE A CA 1
ATOM 805 C C . ILE A 1 108 ? 9.023 0.347 -18.882 1.00 79.25 108 ILE A C 1
ATOM 807 O O . ILE A 1 108 ? 10.107 0.397 -19.462 1.00 79.25 108 ILE A O 1
ATOM 811 N N . SER A 1 109 ? 8.093 -0.558 -19.192 1.00 82.69 109 SER A N 1
ATOM 812 C CA . SER A 1 109 ? 8.250 -1.557 -20.253 1.00 82.69 109 SER A CA 1
ATOM 813 C C . SER A 1 109 ? 8.480 -0.904 -21.622 1.00 82.69 109 SER A C 1
ATOM 815 O O . SER A 1 109 ? 9.430 -1.265 -22.321 1.00 82.69 109 SER A O 1
ATOM 817 N N . LEU A 1 110 ? 7.699 0.127 -21.973 1.00 77.75 110 LEU A N 1
ATOM 818 C CA . LEU A 1 110 ? 7.881 0.896 -23.211 1.00 77.75 110 LEU A CA 1
ATOM 819 C C . LEU A 1 110 ? 9.249 1.592 -23.266 1.00 77.75 110 LEU A C 1
ATOM 821 O O . LEU A 1 110 ? 9.909 1.568 -24.307 1.00 77.75 110 LEU A O 1
ATOM 825 N N . ARG A 1 111 ? 9.716 2.168 -22.151 1.00 76.31 111 ARG A N 1
ATOM 826 C CA . ARG A 1 111 ? 11.040 2.815 -22.059 1.00 76.31 111 ARG A CA 1
ATOM 827 C C . ARG A 1 111 ? 12.192 1.821 -22.187 1.00 76.31 111 ARG A C 1
ATOM 829 O O . ARG A 1 111 ? 13.175 2.114 -22.869 1.00 76.31 111 ARG A O 1
ATOM 836 N N . ILE A 1 112 ? 12.068 0.638 -21.585 1.00 75.44 112 ILE A N 1
ATOM 837 C CA . ILE A 1 112 ? 13.040 -0.454 -21.736 1.00 75.44 112 ILE A CA 1
ATOM 838 C C . ILE A 1 112 ? 13.069 -0.904 -23.198 1.00 75.44 112 ILE A C 1
ATOM 840 O O . ILE A 1 112 ? 14.141 -0.966 -23.799 1.00 75.44 112 ILE A O 1
ATOM 844 N N . TYR A 1 113 ? 11.907 -1.133 -23.812 1.00 77.50 113 TYR A N 1
ATOM 845 C CA . TYR A 1 113 ? 11.831 -1.518 -25.219 1.00 77.50 113 TYR A CA 1
ATOM 846 C C . TYR A 1 113 ? 12.433 -0.456 -26.149 1.00 77.50 113 TYR A C 1
ATOM 848 O O . TYR A 1 113 ? 13.170 -0.799 -27.068 1.00 77.50 113 TYR A O 1
ATOM 856 N N . ALA A 1 114 ? 12.197 0.832 -25.891 1.00 71.44 114 ALA A N 1
ATOM 857 C CA . ALA A 1 114 ? 12.834 1.914 -26.638 1.00 71.44 114 ALA A CA 1
ATOM 858 C C . ALA A 1 114 ? 14.363 1.931 -26.443 1.00 71.44 114 ALA A C 1
ATOM 860 O O . ALA A 1 114 ? 15.103 2.106 -27.402 1.00 71.44 114 ALA A O 1
ATOM 861 N N . THR A 1 115 ? 14.860 1.695 -25.230 1.00 71.25 115 THR A N 1
ATOM 862 C CA . THR A 1 115 ? 16.307 1.734 -24.953 1.00 71.25 115 THR A CA 1
ATOM 863 C C . THR A 1 115 ? 17.061 0.569 -25.605 1.00 71.25 115 THR A C 1
ATOM 865 O O . THR A 1 115 ? 18.092 0.782 -26.236 1.00 71.25 115 THR A O 1
ATOM 868 N N . TYR A 1 116 ? 16.539 -0.659 -25.505 1.00 69.31 116 TYR A N 1
ATOM 869 C CA . TYR A 1 116 ? 17.220 -1.863 -26.009 1.00 69.31 116 TYR A CA 1
ATOM 870 C C . TYR A 1 116 ? 16.803 -2.266 -27.432 1.00 69.31 116 TYR A C 1
ATOM 872 O O . TYR A 1 116 ? 17.601 -2.821 -28.187 1.00 69.31 116 TYR A O 1
ATOM 880 N N . GLY A 1 117 ? 15.562 -1.984 -27.836 1.00 60.50 117 GLY A N 1
ATOM 881 C CA . GLY A 1 117 ? 15.035 -2.321 -29.163 1.00 60.50 117 GLY A CA 1
ATOM 882 C C . GLY A 1 117 ? 15.708 -1.540 -30.294 1.00 60.50 117 GLY A C 1
ATOM 883 O O . GLY A 1 117 ? 15.879 -2.072 -31.393 1.00 60.50 117 GLY A O 1
ATOM 884 N N . TRP A 1 118 ? 16.186 -0.324 -30.008 1.00 53.19 118 TRP A N 1
ATOM 885 C CA . TRP A 1 118 ? 16.981 0.485 -30.940 1.00 53.19 118 TRP A CA 1
ATOM 886 C C . TRP A 1 118 ? 18.353 -0.126 -31.251 1.00 53.19 118 TRP A C 1
ATOM 888 O O . TRP A 1 118 ? 18.890 0.090 -32.336 1.00 53.19 118 TRP A O 1
ATOM 898 N N . GLN A 1 119 ? 18.896 -0.952 -30.355 1.00 53.41 119 GLN A N 1
ATOM 899 C CA . GLN A 1 119 ? 20.189 -1.606 -30.551 1.00 53.41 119 GLN A CA 1
ATOM 900 C C . GLN A 1 119 ? 20.116 -2.779 -31.548 1.00 53.41 119 GLN A C 1
ATOM 902 O O . GLN A 1 119 ? 21.119 -3.119 -32.170 1.00 53.41 119 GLN A O 1
ATOM 907 N N . LYS A 1 120 ? 18.925 -3.368 -31.754 1.00 52.59 120 LYS A N 1
ATOM 908 C CA . LYS A 1 120 ? 18.694 -4.483 -32.694 1.00 52.59 120 LYS A CA 1
ATOM 909 C C . LYS A 1 120 ? 18.161 -4.060 -34.070 1.00 52.59 120 LYS A C 1
ATOM 911 O O . LYS A 1 120 ? 18.159 -4.885 -34.979 1.00 52.59 120 LYS A O 1
ATOM 916 N N . ARG A 1 121 ? 17.718 -2.810 -34.254 1.00 52.00 121 ARG A N 1
ATOM 917 C CA .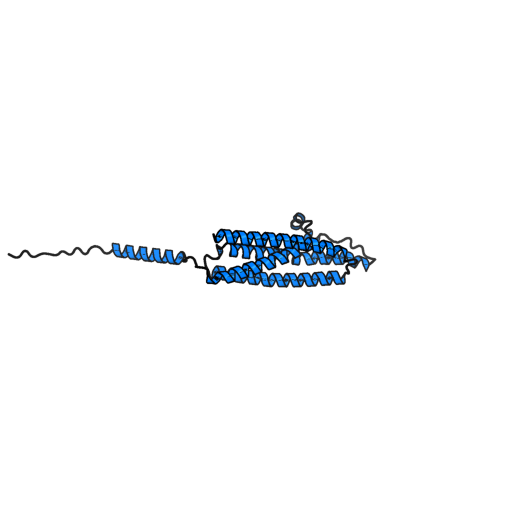 ARG A 1 121 ? 17.200 -2.308 -35.540 1.00 52.00 121 ARG A CA 1
ATOM 918 C C . ARG A 1 121 ? 17.791 -0.934 -35.884 1.00 52.00 121 ARG A C 1
ATOM 920 O O . ARG A 1 121 ? 17.191 0.096 -35.597 1.00 52.00 121 ARG A O 1
ATOM 927 N N . LYS A 1 122 ? 18.916 -0.906 -36.613 1.00 53.62 122 LYS A N 1
ATOM 928 C CA . LYS A 1 122 ? 19.078 0.135 -37.650 1.00 53.62 122 LYS A CA 1
ATOM 929 C C . LYS A 1 122 ? 17.851 0.008 -38.567 1.00 53.62 122 LYS A C 1
ATOM 931 O O . LYS A 1 122 ? 17.466 -1.117 -38.860 1.00 53.62 122 LYS A O 1
ATOM 936 N N . GLN A 1 123 ? 17.266 1.117 -39.023 1.00 44.56 123 GLN A N 1
ATOM 937 C CA . GLN A 1 123 ? 16.108 1.170 -39.939 1.00 44.56 123 GLN A CA 1
ATOM 938 C C . GLN A 1 123 ? 14.708 1.183 -39.278 1.00 44.56 123 GLN A C 1
ATOM 940 O O . GLN A 1 123 ? 13.932 0.236 -39.349 1.00 44.56 123 GLN A O 1
ATOM 945 N N . SER A 1 124 ? 14.323 2.308 -38.679 1.00 40.03 124 SER A N 1
ATOM 946 C CA . SER A 1 124 ? 13.096 3.039 -39.057 1.00 40.03 124 SER A CA 1
ATOM 947 C C . SER A 1 124 ? 12.939 4.252 -38.147 1.00 40.03 124 SER A C 1
ATOM 949 O O . SER A 1 124 ? 13.024 4.155 -36.926 1.00 40.03 124 SER A O 1
ATOM 951 N N . ARG A 1 125 ? 12.730 5.425 -38.754 1.00 44.97 125 ARG A N 1
ATOM 952 C CA . ARG A 1 125 ? 12.288 6.636 -38.059 1.00 44.97 125 ARG A CA 1
ATOM 953 C C . ARG A 1 125 ? 10.923 6.364 -37.427 1.00 44.97 125 ARG A C 1
ATOM 955 O O . ARG A 1 125 ? 9.899 6.669 -38.021 1.00 44.97 125 ARG A O 1
ATOM 962 N N . ILE A 1 126 ? 10.903 5.825 -36.218 1.00 48.12 126 ILE A N 1
ATOM 963 C CA . ILE A 1 126 ? 9.799 6.066 -35.296 1.00 48.12 126 ILE A CA 1
ATOM 964 C C . ILE A 1 126 ? 10.326 7.089 -34.298 1.00 48.12 126 ILE A C 1
ATOM 966 O O . ILE A 1 126 ? 10.696 6.795 -33.165 1.00 48.12 126 ILE A O 1
ATOM 970 N N . THR A 1 127 ? 10.410 8.330 -34.776 1.00 44.50 127 THR A N 1
ATOM 971 C CA . THR A 1 127 ? 10.301 9.522 -33.936 1.00 44.50 127 THR A CA 1
ATOM 972 C C . THR A 1 127 ? 8.942 9.448 -33.256 1.00 44.50 127 THR A C 1
ATOM 974 O O . THR A 1 127 ? 7.932 9.863 -33.821 1.00 44.50 127 THR A O 1
ATOM 977 N N . GLY A 1 128 ? 8.883 8.797 -32.103 1.00 44.12 128 GLY A N 1
ATOM 978 C CA . GLY A 1 128 ? 7.595 8.509 -31.507 1.00 44.12 128 GLY A CA 1
ATOM 979 C C . GLY A 1 128 ? 7.642 7.527 -30.357 1.00 44.12 128 GLY A C 1
ATOM 980 O O . GLY A 1 128 ? 6.803 6.634 -30.305 1.00 44.12 128 GLY A O 1
ATOM 981 N N . THR A 1 129 ? 8.456 7.791 -29.335 1.00 47.59 129 THR A N 1
ATOM 982 C CA . THR A 1 129 ? 7.858 7.841 -27.991 1.00 47.59 129 THR A CA 1
ATOM 983 C C . THR A 1 129 ? 6.774 8.918 -28.038 1.00 47.59 129 THR A C 1
ATOM 985 O O . THR A 1 129 ? 6.956 10.063 -27.634 1.00 47.59 129 THR A O 1
ATOM 988 N N . SER A 1 130 ? 5.658 8.600 -28.692 1.00 46.41 130 SER A N 1
ATOM 989 C CA . SER A 1 130 ? 4.507 9.471 -28.746 1.00 46.41 130 SER A CA 1
ATOM 990 C C . SER A 1 130 ? 4.056 9.567 -27.303 1.00 46.41 130 SER A C 1
ATOM 992 O O . SER A 1 130 ? 3.481 8.614 -26.778 1.00 46.41 130 SER A O 1
ATOM 994 N N . LYS A 1 131 ? 4.330 10.714 -26.671 1.00 51.75 131 LYS A N 1
ATOM 995 C CA . LYS A 1 131 ? 3.839 11.082 -25.336 1.00 51.75 131 LYS A CA 1
ATOM 996 C C . LYS A 1 131 ? 2.355 10.735 -25.146 1.00 51.75 131 LYS A C 1
ATOM 998 O O . LYS A 1 131 ? 1.917 10.539 -24.024 1.00 51.75 131 LYS A O 1
ATOM 1003 N N . LYS A 1 132 ? 1.591 10.597 -26.243 1.00 47.25 132 LYS A N 1
ATOM 1004 C CA . LYS A 1 132 ? 0.190 10.152 -26.252 1.00 47.25 132 LYS A CA 1
ATOM 1005 C C . LYS A 1 132 ? -0.057 8.752 -25.669 1.00 47.25 132 LYS A C 1
ATOM 1007 O O . LYS A 1 132 ? -1.189 8.502 -25.283 1.00 47.25 132 LYS A O 1
ATOM 1012 N N . TYR A 1 133 ? 0.928 7.849 -25.627 1.00 45.94 133 TYR A N 1
ATOM 1013 C CA . TYR A 1 133 ? 0.744 6.486 -25.088 1.00 45.94 133 TYR A CA 1
ATOM 1014 C C . TYR A 1 133 ? 1.368 6.281 -23.703 1.00 45.94 133 TYR A C 1
ATOM 1016 O O . TYR A 1 133 ? 1.162 5.239 -23.084 1.00 45.94 133 TYR A O 1
ATOM 1024 N N . GLU A 1 134 ? 2.114 7.262 -23.190 1.00 54.62 134 GLU A N 1
ATOM 1025 C CA . GLU A 1 134 ? 2.612 7.219 -21.819 1.00 54.62 134 GLU A CA 1
ATOM 1026 C C . GLU A 1 134 ? 1.578 7.820 -20.874 1.00 54.62 134 GLU A C 1
ATOM 1028 O O . GLU A 1 134 ? 1.441 9.032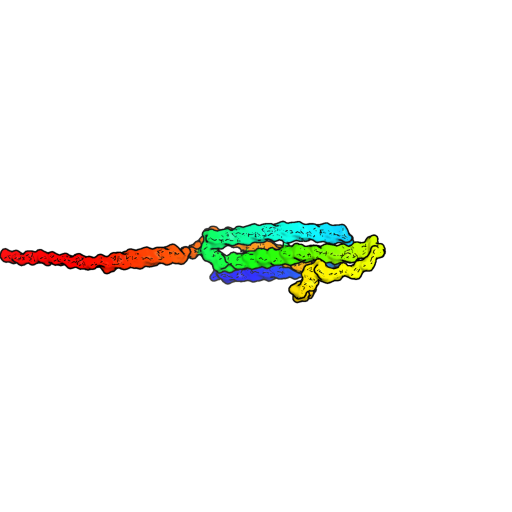 -20.759 1.00 54.62 134 GLU A O 1
ATOM 1033 N N . ILE A 1 135 ? 0.882 6.958 -20.134 1.00 57.75 135 ILE A N 1
ATOM 1034 C CA . ILE A 1 135 ? -0.078 7.364 -19.093 1.00 57.75 135 ILE A CA 1
ATOM 1035 C C . ILE A 1 135 ? 0.587 8.307 -18.059 1.00 57.75 135 ILE A C 1
ATOM 1037 O O . ILE A 1 135 ? -0.057 9.201 -17.520 1.00 57.75 135 ILE A O 1
ATOM 1041 N N . TYR A 1 136 ? 1.904 8.190 -17.852 1.00 55.03 136 TYR A N 1
ATOM 1042 C CA . TYR A 1 136 ? 2.696 9.042 -16.948 1.00 55.03 136 TYR A CA 1
ATOM 1043 C C . TYR A 1 136 ? 3.112 10.393 -17.532 1.00 55.03 136 TYR A C 1
ATOM 1045 O O . TYR A 1 136 ? 3.639 11.233 -16.806 1.00 55.03 136 TYR A O 1
ATOM 1053 N N . GLU A 1 137 ? 2.867 10.633 -18.820 1.00 58.84 137 GLU A N 1
ATOM 1054 C CA . GLU A 1 137 ? 2.967 11.968 -19.417 1.00 58.84 137 GLU A CA 1
ATOM 1055 C C . GLU A 1 137 ? 1.676 12.782 -19.183 1.00 58.84 137 GLU A C 1
ATOM 1057 O O . GLU A 1 137 ? 1.625 13.958 -19.546 1.00 58.84 137 GLU A O 1
ATOM 1062 N N . LEU A 1 138 ? 0.641 12.220 -18.536 1.00 55.03 138 LEU A N 1
ATOM 1063 C CA . LEU A 1 138 ? -0.542 12.992 -18.145 1.00 55.03 138 LEU A CA 1
ATOM 1064 C C . LEU A 1 138 ? -0.168 14.098 -17.128 1.00 55.03 138 LEU A C 1
ATOM 1066 O O . LEU A 1 138 ? 0.721 13.905 -16.289 1.00 55.03 138 LEU A O 1
ATOM 1070 N N . PRO A 1 139 ? -0.842 15.266 -17.152 1.00 55.72 139 PRO A N 1
ATOM 1071 C CA . PRO A 1 139 ? -0.513 16.406 -16.288 1.00 55.72 139 PRO A CA 1
ATOM 1072 C C . PRO A 1 139 ? -0.564 16.088 -14.788 1.00 55.72 139 PRO A C 1
ATOM 1074 O O . PRO A 1 139 ? 0.213 16.636 -14.015 1.00 55.72 139 PRO A O 1
ATOM 1077 N N . LEU A 1 140 ? -1.424 15.156 -14.372 1.00 57.22 140 LEU A N 1
ATOM 1078 C CA . LEU A 1 140 ? -1.543 14.752 -12.969 1.00 57.22 140 LEU A CA 1
ATOM 1079 C C . LEU A 1 140 ? -0.243 14.132 -12.423 1.00 57.22 140 LEU A C 1
ATOM 1081 O O . LEU A 1 140 ? 0.125 14.366 -11.276 1.00 57.22 140 LEU A O 1
ATOM 1085 N N . TYR A 1 141 ? 0.494 13.398 -13.261 1.00 58.94 141 TYR A N 1
ATOM 1086 C CA . TYR A 1 141 ? 1.767 12.777 -12.883 1.00 58.94 141 TYR A CA 1
ATOM 1087 C C . TYR A 1 141 ? 2.965 13.721 -13.043 1.00 58.94 141 TYR A C 1
ATOM 1089 O O . TYR A 1 141 ? 4.045 13.435 -12.527 1.00 58.94 141 TYR A O 1
ATOM 1097 N N . HIS A 1 142 ? 2.783 14.882 -13.688 1.00 66.12 142 HIS A N 1
ATOM 1098 C CA . HIS A 1 142 ? 3.831 15.898 -13.787 1.00 66.12 142 HIS A CA 1
ATOM 1099 C C . HIS A 1 142 ? 4.211 16.483 -12.421 1.00 66.12 142 HIS A C 1
ATOM 1101 O O . HIS A 1 142 ? 5.384 16.781 -12.203 1.00 66.12 142 HIS A O 1
ATOM 1107 N N . ALA A 1 143 ? 3.248 16.597 -11.501 1.00 65.56 143 ALA A N 1
ATOM 1108 C CA . ALA A 1 143 ? 3.480 17.072 -10.135 1.00 65.56 143 ALA A CA 1
ATOM 1109 C C . ALA A 1 143 ? 4.409 16.145 -9.327 1.00 65.56 143 ALA A C 1
ATOM 1111 O O . ALA A 1 143 ? 5.064 16.588 -8.391 1.00 65.56 143 ALA A O 1
ATOM 1112 N N . PHE A 1 144 ? 4.507 14.875 -9.726 1.00 64.06 144 PHE A N 1
ATOM 1113 C CA . PHE A 1 144 ? 5.330 13.852 -9.078 1.00 64.06 144 PHE A CA 1
ATOM 1114 C C . PHE A 1 144 ? 6.565 13.477 -9.910 1.00 64.06 144 PHE A C 1
ATOM 1116 O O . PHE A 1 144 ? 7.184 12.430 -9.692 1.00 64.06 144 PHE A O 1
ATOM 1123 N N . LYS A 1 145 ? 6.945 14.325 -10.877 1.00 61.16 145 LYS A N 1
ATOM 1124 C CA . LYS A 1 145 ? 8.170 14.143 -11.662 1.00 61.16 145 LYS A CA 1
ATOM 1125 C C . LYS A 1 145 ? 9.378 14.087 -10.735 1.00 61.16 145 LYS A C 1
ATOM 1127 O O . LYS A 1 145 ? 9.722 15.070 -10.093 1.00 61.16 145 LYS A O 1
ATOM 1132 N N . GLY A 1 146 ? 10.037 12.933 -10.713 1.00 62.94 146 GLY A N 1
ATOM 1133 C CA . GLY A 1 146 ? 11.267 12.719 -9.952 1.00 62.94 146 GLY A CA 1
ATOM 1134 C C . GLY A 1 146 ? 11.166 11.655 -8.867 1.00 62.94 146 GLY A C 1
ATOM 1135 O O . GLY A 1 146 ? 12.201 11.292 -8.320 1.00 62.94 146 GLY A O 1
ATOM 1136 N N . VAL A 1 147 ? 9.979 11.104 -8.585 1.00 68.56 147 VAL A N 1
ATOM 1137 C CA . VAL A 1 147 ? 9.866 9.971 -7.656 1.00 68.56 147 VAL A CA 1
ATOM 1138 C C . VAL A 1 147 ? 10.369 8.695 -8.347 1.00 68.56 147 VAL A C 1
ATOM 1140 O O . VAL A 1 147 ? 9.756 8.247 -9.320 1.00 68.56 147 VAL A O 1
ATOM 1143 N N . PRO A 1 148 ? 11.481 8.085 -7.895 1.00 71.94 148 PRO A N 1
ATOM 1144 C CA . PRO A 1 148 ? 11.990 6.877 -8.526 1.00 71.94 148 PRO A CA 1
ATOM 1145 C C . PRO A 1 148 ? 11.084 5.688 -8.186 1.00 71.94 148 PRO A C 1
ATOM 1147 O O . PRO A 1 148 ? 10.677 5.529 -7.036 1.00 71.94 148 PRO A O 1
ATOM 1150 N N . LEU A 1 149 ? 10.819 4.804 -9.157 1.00 74.69 149 LEU A N 1
ATOM 1151 C CA . LEU A 1 149 ? 9.990 3.609 -8.932 1.00 74.69 149 LEU A CA 1
ATOM 1152 C C . LEU A 1 149 ? 10.494 2.786 -7.737 1.00 74.69 149 LEU A C 1
ATOM 1154 O O . LEU A 1 149 ? 9.693 2.313 -6.939 1.00 74.69 149 LEU A O 1
ATOM 1158 N N . SER A 1 150 ? 11.817 2.663 -7.581 1.00 74.88 150 SER A N 1
ATOM 1159 C CA . SER A 1 150 ? 12.420 1.945 -6.455 1.00 74.88 150 SER A CA 1
ATOM 1160 C C . SER A 1 150 ? 11.956 2.482 -5.103 1.00 74.88 150 SER A C 1
ATOM 1162 O O . SER A 1 150 ? 11.709 1.698 -4.203 1.00 74.88 150 SER A O 1
ATOM 1164 N N . PHE A 1 151 ? 11.780 3.800 -4.971 1.00 76.62 151 PHE A N 1
ATOM 1165 C CA . PHE A 1 151 ? 11.277 4.399 -3.737 1.00 76.62 151 PHE A CA 1
ATOM 1166 C C . PHE A 1 151 ? 9.825 3.999 -3.471 1.00 76.62 151 PHE A C 1
ATOM 1168 O O . PHE A 1 151 ? 9.499 3.611 -2.355 1.00 76.62 151 PHE A O 1
ATOM 1175 N N . VAL A 1 152 ? 8.966 4.016 -4.496 1.00 80.38 152 VAL A N 1
ATOM 1176 C CA . VAL A 1 152 ? 7.562 3.593 -4.357 1.00 80.38 152 VAL A CA 1
ATOM 1177 C C . VAL A 1 152 ? 7.463 2.110 -3.989 1.00 80.38 152 VAL A C 1
ATOM 1179 O O . VAL A 1 152 ? 6.666 1.756 -3.127 1.00 80.38 152 VAL A O 1
ATOM 1182 N N . VAL A 1 153 ? 8.295 1.251 -4.586 1.00 81.06 153 VAL A N 1
ATOM 1183 C CA . VAL A 1 153 ? 8.355 -0.186 -4.264 1.00 81.06 153 VAL A CA 1
ATOM 1184 C C . VAL A 1 153 ? 8.845 -0.417 -2.831 1.00 81.06 153 VAL A C 1
ATOM 1186 O O . VAL A 1 153 ? 8.261 -1.226 -2.110 1.00 81.06 153 VAL A O 1
ATOM 1189 N N . THR A 1 154 ? 9.867 0.318 -2.383 1.00 82.69 154 THR A N 1
ATOM 1190 C CA . THR A 1 154 ? 10.324 0.270 -0.987 1.00 82.69 154 THR A CA 1
ATOM 1191 C C . THR A 1 154 ? 9.199 0.695 -0.042 1.00 82.69 154 THR A C 1
ATOM 1193 O O . THR A 1 154 ? 8.876 -0.045 0.885 1.00 82.69 154 THR A O 1
ATOM 1196 N N . LEU A 1 155 ? 8.532 1.828 -0.299 1.00 81.69 155 LEU A N 1
ATOM 1197 C CA . LEU A 1 155 ? 7.387 2.271 0.506 1.00 81.69 155 LEU A CA 1
ATOM 1198 C C . LEU A 1 155 ? 6.263 1.230 0.531 1.00 81.69 155 LEU A C 1
ATOM 1200 O O . LEU A 1 155 ? 5.748 0.925 1.604 1.00 81.69 155 LEU A O 1
ATOM 1204 N N . GLN A 1 156 ? 5.913 0.651 -0.622 1.00 88.94 156 GLN A N 1
ATOM 1205 C CA . GLN A 1 156 ? 4.912 -0.411 -0.723 1.00 88.94 156 GLN A CA 1
ATOM 1206 C C . GLN A 1 156 ? 5.240 -1.568 0.226 1.00 88.94 156 GLN A C 1
ATOM 1208 O O . GLN A 1 156 ? 4.362 -2.013 0.962 1.00 88.94 156 GLN A O 1
ATOM 1213 N N . HIS A 1 157 ? 6.490 -2.037 0.229 1.00 85.75 157 HIS A N 1
ATOM 1214 C CA . HIS A 1 157 ? 6.920 -3.156 1.064 1.00 85.75 157 HIS A CA 1
ATOM 1215 C C . HIS A 1 157 ? 6.823 -2.836 2.562 1.00 85.75 157 HIS A C 1
ATOM 1217 O O . HIS A 1 157 ? 6.285 -3.631 3.334 1.00 85.75 157 HIS A O 1
ATOM 1223 N N . TRP A 1 158 ? 7.272 -1.646 2.966 1.00 85.81 158 TRP A N 1
ATOM 1224 C CA . TRP A 1 158 ? 7.232 -1.220 4.365 1.00 85.81 158 TRP A CA 1
ATOM 1225 C C . TRP A 1 158 ? 5.811 -0.998 4.870 1.00 85.81 158 TRP A C 1
ATOM 1227 O O . TRP A 1 158 ? 5.439 -1.553 5.903 1.00 85.81 158 TRP A O 1
ATOM 1237 N N . TYR A 1 159 ? 4.991 -0.241 4.138 1.00 87.62 159 TYR A N 1
ATOM 1238 C CA . TYR A 1 159 ? 3.602 -0.018 4.536 1.00 87.62 159 TYR A CA 1
ATOM 1239 C C . TYR A 1 159 ? 2.789 -1.316 4.518 1.00 87.62 159 TYR A C 1
ATOM 1241 O O . TYR A 1 159 ? 1.937 -1.503 5.384 1.00 87.62 159 TYR A O 1
ATOM 1249 N N . TRP A 1 160 ? 3.082 -2.243 3.595 1.00 90.12 160 TRP A N 1
ATOM 1250 C CA . TRP A 1 160 ? 2.490 -3.581 3.604 1.00 90.12 160 TRP A CA 1
ATOM 1251 C C . TRP A 1 160 ? 2.820 -4.329 4.902 1.00 90.12 160 TRP A C 1
ATOM 1253 O O . TRP A 1 160 ? 1.906 -4.778 5.592 1.00 90.12 160 TRP A O 1
ATOM 1263 N N . GLY A 1 161 ? 4.102 -4.411 5.270 1.00 85.19 161 GLY A N 1
ATOM 1264 C CA . GLY A 1 161 ? 4.537 -5.122 6.473 1.00 85.19 161 GLY A CA 1
ATOM 1265 C C . GLY A 1 161 ? 3.985 -4.498 7.756 1.00 85.19 161 GLY A C 1
ATOM 1266 O O . GLY A 1 161 ? 3.418 -5.198 8.594 1.00 85.19 161 GLY A O 1
ATOM 1267 N N . LEU A 1 162 ? 4.077 -3.172 7.884 1.00 87.50 162 LEU A N 1
ATOM 1268 C CA . LEU A 1 162 ? 3.543 -2.440 9.036 1.00 87.50 162 LEU A CA 1
ATOM 1269 C C . LEU A 1 162 ? 2.023 -2.557 9.142 1.00 87.50 162 LEU A C 1
ATOM 1271 O O . LEU A 1 162 ? 1.502 -2.736 10.241 1.00 87.50 162 LEU A O 1
ATOM 1275 N N . GLY A 1 163 ? 1.312 -2.496 8.014 1.00 89.44 163 GLY A N 1
ATOM 1276 C CA . GLY A 1 163 ? -0.134 -2.682 7.976 1.00 89.44 163 GLY A CA 1
ATOM 1277 C C . GLY A 1 163 ? -0.550 -4.067 8.469 1.00 89.44 163 GLY A C 1
ATOM 1278 O O . GLY A 1 163 ? -1.463 -4.169 9.283 1.00 89.44 163 GLY A O 1
ATOM 1279 N N . LEU A 1 164 ? 0.150 -5.128 8.052 1.00 87.56 164 LEU A N 1
ATOM 1280 C CA . LEU A 1 164 ? -0.132 -6.494 8.510 1.00 87.56 164 LEU A CA 1
ATOM 1281 C C . LEU A 1 164 ? 0.217 -6.725 9.982 1.00 87.56 164 LEU A C 1
ATOM 1283 O O . LEU A 1 164 ? -0.538 -7.393 10.692 1.00 87.56 164 LEU A O 1
ATOM 1287 N N . LEU A 1 165 ? 1.325 -6.157 10.461 1.00 86.06 165 LEU A N 1
ATOM 1288 C CA . LEU A 1 165 ? 1.679 -6.206 11.880 1.00 86.06 165 LEU A CA 1
ATOM 1289 C C . LEU A 1 165 ? 0.632 -5.482 12.732 1.00 86.06 165 LEU A C 1
ATOM 1291 O O . LEU A 1 165 ? 0.161 -6.033 13.725 1.00 86.06 165 LEU A O 1
ATOM 1295 N N . SER A 1 166 ? 0.216 -4.288 12.306 1.00 88.50 166 SER A N 1
ATOM 1296 C CA . SER A 1 166 ? -0.837 -3.516 12.968 1.00 88.50 166 SER A CA 1
ATOM 1297 C C . SER A 1 166 ? -2.176 -4.260 12.957 1.00 88.50 166 SER A C 1
ATOM 1299 O O . SER A 1 166 ? -2.849 -4.335 13.981 1.00 88.50 166 SER A O 1
ATOM 1301 N N . PHE A 1 167 ? -2.535 -4.896 11.838 1.00 89.06 167 PHE A N 1
ATOM 1302 C CA . PHE A 1 167 ? -3.738 -5.724 11.744 1.00 89.06 167 PHE A CA 1
ATOM 1303 C C . PHE A 1 167 ? -3.688 -6.919 12.701 1.00 89.06 167 PHE A C 1
ATOM 1305 O O . PHE A 1 167 ? -4.635 -7.156 13.447 1.00 89.06 167 PHE A O 1
ATOM 1312 N N . THR A 1 168 ? -2.560 -7.628 12.751 1.00 84.50 168 THR A N 1
ATOM 1313 C CA . THR A 1 168 ? -2.356 -8.741 13.692 1.00 84.50 168 THR A CA 1
ATOM 1314 C C . THR A 1 168 ? -2.482 -8.268 15.139 1.00 84.50 168 THR A C 1
ATOM 1316 O O . THR A 1 168 ? -3.112 -8.933 15.959 1.00 84.50 168 THR A O 1
ATOM 1319 N N . TRP A 1 169 ? -1.944 -7.088 15.452 1.00 88.00 169 TRP A N 1
ATOM 1320 C CA . TRP A 1 169 ? -2.087 -6.478 16.770 1.00 88.00 169 TRP A CA 1
ATOM 1321 C C . TRP A 1 169 ? -3.549 -6.189 17.127 1.00 88.00 169 TRP A C 1
ATOM 1323 O O . TRP A 1 169 ? -3.981 -6.528 18.228 1.00 88.00 169 TRP A O 1
ATOM 1333 N N . VAL A 1 170 ? -4.336 -5.638 16.193 1.00 89.62 170 VAL A N 1
ATOM 1334 C CA . VAL A 1 170 ? -5.786 -5.446 16.376 1.00 89.62 170 VAL A CA 1
ATOM 1335 C C . VAL A 1 170 ? -6.465 -6.777 16.703 1.00 89.62 170 VAL A C 1
ATOM 1337 O O . VAL A 1 170 ? -7.237 -6.839 17.657 1.00 89.62 170 VAL A O 1
ATOM 1340 N N . LEU A 1 171 ? -6.135 -7.854 15.980 1.00 88.75 171 LEU A N 1
ATOM 1341 C CA . LEU A 1 171 ? -6.702 -9.180 16.239 1.00 88.75 171 LEU A CA 1
ATOM 1342 C C . LEU A 1 171 ? -6.355 -9.715 17.638 1.00 88.75 171 LEU A C 1
ATOM 1344 O O . LEU A 1 171 ? -7.214 -10.297 18.296 1.00 88.75 171 LEU A O 1
ATOM 1348 N N . ILE A 1 172 ? -5.129 -9.490 18.118 1.00 85.56 172 ILE A N 1
ATOM 1349 C CA . ILE A 1 172 ? -4.692 -9.907 19.463 1.00 85.56 172 ILE A CA 1
ATOM 1350 C C . ILE A 1 172 ? -5.429 -9.132 20.561 1.00 85.56 172 ILE A C 1
ATOM 1352 O O . ILE A 1 172 ? -5.706 -9.692 21.619 1.00 85.56 172 ILE A O 1
ATOM 1356 N N . GLN A 1 173 ? -5.774 -7.864 20.326 1.00 86.44 173 GLN A N 1
ATOM 1357 C CA . GLN A 1 173 ? -6.487 -7.036 21.305 1.00 86.44 173 GLN A CA 1
ATOM 1358 C C . GLN A 1 173 ? -7.990 -7.334 21.378 1.00 86.44 173 GLN A C 1
ATOM 1360 O O . GLN A 1 173 ? -8.656 -6.930 22.334 1.00 86.44 173 GLN A O 1
ATOM 1365 N N . LEU A 1 174 ? -8.540 -8.076 20.411 1.00 86.19 174 LEU A N 1
ATOM 1366 C CA . LEU A 1 174 ? -9.973 -8.360 20.346 1.00 86.19 174 LEU A CA 1
ATOM 1367 C C . LEU A 1 174 ? -10.577 -9.009 21.595 1.00 86.19 174 LEU A C 1
ATOM 1369 O O . LEU A 1 174 ? -11.683 -8.608 21.961 1.00 86.19 174 LEU A O 1
ATOM 1373 N N . PRO A 1 175 ? -9.943 -9.985 22.266 1.00 87.38 175 PRO A N 1
ATOM 1374 C CA . PRO A 1 175 ? -10.512 -10.585 23.471 1.00 87.38 175 PRO A CA 1
ATOM 1375 C C . PRO A 1 175 ? -10.697 -9.582 24.618 1.00 87.38 175 PRO A C 1
ATOM 1377 O O . PRO A 1 175 ? -11.580 -9.766 25.450 1.00 87.38 175 PRO A O 1
ATOM 1380 N N . ASN A 1 176 ? -9.901 -8.508 24.643 1.00 84.62 176 ASN A N 1
ATOM 1381 C CA . ASN A 1 176 ? -9.928 -7.491 25.695 1.00 84.62 176 ASN A CA 1
ATOM 1382 C C . ASN A 1 176 ? -10.889 -6.331 25.390 1.00 84.62 176 ASN A C 1
ATOM 1384 O O . ASN A 1 176 ? -11.159 -5.507 26.266 1.00 84.62 176 ASN A O 1
ATOM 1388 N N . TYR A 1 177 ? -11.407 -6.250 24.160 1.00 83.50 177 TYR A N 1
ATOM 1389 C CA . TYR A 1 177 ? -12.295 -5.172 23.745 1.00 83.50 177 TYR A CA 1
ATOM 1390 C C . TYR A 1 177 ? -13.668 -5.300 24.415 1.00 83.50 177 TYR A C 1
ATOM 1392 O O . TYR A 1 177 ? -14.392 -6.276 24.204 1.00 83.50 177 TYR A O 1
ATOM 1400 N N . LYS A 1 178 ? -14.044 -4.285 25.200 1.00 82.19 178 LYS A N 1
ATOM 1401 C CA . LYS A 1 178 ? -15.379 -4.164 25.792 1.00 82.19 178 LYS A CA 1
ATOM 1402 C C . LYS A 1 178 ? -16.237 -3.300 24.865 1.00 82.19 178 LYS A C 1
ATOM 1404 O O . LYS A 1 178 ? -15.969 -2.102 24.784 1.00 82.19 178 LYS A O 1
ATOM 1409 N N . PRO A 1 179 ? -17.232 -3.869 24.166 1.00 75.56 179 PRO A N 1
ATOM 1410 C CA . PRO A 1 179 ? -18.068 -3.089 23.266 1.00 75.56 179 PRO A CA 1
ATOM 1411 C C . PRO A 1 179 ? -18.809 -2.001 24.040 1.00 75.56 179 PRO A C 1
ATOM 1413 O O . PRO A 1 179 ? -19.346 -2.257 25.123 1.00 75.56 179 PRO A O 1
ATOM 1416 N N . GLU A 1 180 ? -18.861 -0.791 23.478 1.00 73.44 180 GLU A N 1
ATOM 1417 C CA . GLU A 1 180 ? -19.786 0.215 23.991 1.00 73.44 180 GLU A CA 1
ATOM 1418 C C . GLU A 1 180 ? -21.218 -0.330 23.855 1.00 73.44 180 GLU A C 1
ATOM 1420 O O . GLU A 1 180 ? -21.572 -0.898 22.814 1.00 73.44 180 GLU A O 1
ATOM 1425 N N . PRO A 1 181 ? -22.074 -0.170 24.879 1.00 68.00 181 PRO A N 1
ATOM 1426 C CA . PRO A 1 181 ? -23.471 -0.550 24.755 1.00 68.00 181 PRO A CA 1
ATOM 1427 C C . PRO A 1 181 ? -24.088 0.234 23.592 1.00 68.00 181 PRO A C 1
ATOM 1429 O O . PRO A 1 181 ? -24.033 1.467 23.569 1.00 68.00 181 PRO A O 1
ATOM 1432 N N . LYS A 1 182 ? -24.666 -0.474 22.609 1.00 66.62 182 LYS A N 1
ATOM 1433 C CA . LYS A 1 182 ? -25.341 0.158 21.466 1.00 66.62 182 LYS A CA 1
ATOM 1434 C C . LYS A 1 182 ? -26.330 1.201 21.994 1.00 66.62 182 LYS A C 1
ATOM 1436 O O . LYS A 1 182 ? -27.252 0.856 22.733 1.00 66.62 182 LYS A O 1
ATOM 1441 N N . LYS A 1 183 ? -26.176 2.466 21.581 1.00 64.25 183 LYS A N 1
ATOM 1442 C CA . LYS A 1 183 ? -27.102 3.558 21.942 1.00 64.25 183 LYS A CA 1
ATOM 1443 C C . LYS A 1 183 ? -28.557 3.260 21.554 1.00 64.25 183 LYS A C 1
ATOM 1445 O O . LYS A 1 183 ? -29.472 3.806 22.153 1.00 64.25 183 LYS A O 1
ATOM 1450 N N . GLU A 1 184 ? -28.788 2.370 20.593 1.00 60.38 184 GLU A N 1
ATOM 1451 C CA . GLU A 1 184 ? -30.133 1.891 20.257 1.00 60.38 184 GLU A CA 1
ATOM 1452 C C . GLU A 1 184 ? -30.775 1.093 21.393 1.00 60.38 184 GLU A C 1
ATOM 1454 O O . GLU A 1 184 ? -31.946 1.299 21.686 1.00 60.38 184 GLU A O 1
ATOM 1459 N N . ALA A 1 185 ? -30.018 0.248 22.099 1.00 60.06 185 ALA A N 1
ATOM 1460 C CA . ALA A 1 185 ? -30.549 -0.485 23.245 1.00 60.06 185 ALA A CA 1
ATOM 1461 C C . ALA A 1 185 ? -30.905 0.468 24.395 1.00 60.06 185 ALA A C 1
ATOM 1463 O O . ALA A 1 185 ? -31.921 0.275 25.061 1.00 60.06 185 ALA A O 1
ATOM 1464 N N . SER A 1 186 ? -30.120 1.533 24.600 1.00 62.94 186 SER A N 1
ATOM 1465 C CA . SER A 1 186 ? -30.437 2.539 25.616 1.00 62.94 186 SER A CA 1
ATOM 1466 C C . SER A 1 186 ? -31.608 3.436 25.213 1.00 62.94 186 SER A C 1
ATOM 1468 O O . SER A 1 186 ? -32.402 3.788 26.080 1.00 62.94 186 SER A O 1
ATOM 1470 N N . LEU A 1 187 ? -31.774 3.757 23.925 1.00 68.69 187 LEU A N 1
ATOM 1471 C CA . LEU A 1 187 ? -32.927 4.504 23.410 1.00 68.69 187 LEU A CA 1
ATOM 1472 C C . LEU A 1 187 ? -34.223 3.693 23.471 1.00 68.69 187 LEU A C 1
ATOM 1474 O O . LEU A 1 187 ? -35.232 4.220 23.933 1.00 68.69 187 LEU A O 1
ATOM 1478 N N . ILE A 1 188 ? -34.188 2.416 23.081 1.00 72.69 188 ILE A N 1
ATOM 1479 C CA . ILE A 1 188 ? -35.336 1.508 23.196 1.00 72.69 188 ILE A CA 1
ATOM 1480 C C . ILE A 1 188 ? -35.702 1.330 24.667 1.00 72.69 188 ILE A C 1
ATOM 1482 O O . ILE A 1 188 ? -36.866 1.485 25.028 1.00 72.69 188 ILE A O 1
ATOM 1486 N N . HIS A 1 189 ? -34.718 1.087 25.539 1.00 70.75 189 HIS A N 1
ATOM 1487 C CA . HIS A 1 189 ? -34.981 1.001 26.970 1.00 70.75 189 HIS A CA 1
ATOM 1488 C C . HIS A 1 189 ? -35.568 2.316 27.500 1.00 70.75 189 HIS A C 1
ATOM 1490 O O . HIS A 1 189 ? -36.566 2.272 28.207 1.00 70.75 189 HIS A O 1
ATOM 1496 N N . LEU A 1 190 ? -35.035 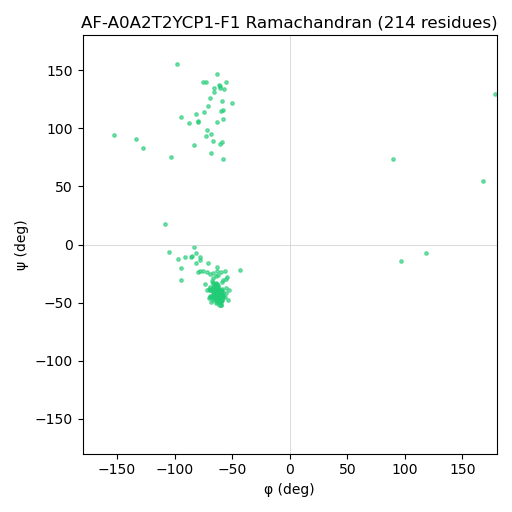3.484 27.122 1.00 74.00 190 LEU A N 1
ATOM 1497 C CA . LEU A 1 190 ? -35.578 4.792 27.517 1.00 74.00 190 LEU A CA 1
ATOM 1498 C C . LEU A 1 190 ? -37.006 5.028 27.014 1.00 74.00 190 LEU A C 1
ATOM 1500 O O . LEU A 1 190 ? -37.814 5.596 27.750 1.00 74.00 190 LEU A O 1
ATOM 1504 N N . GLN A 1 191 ? -37.329 4.613 25.787 1.00 77.69 191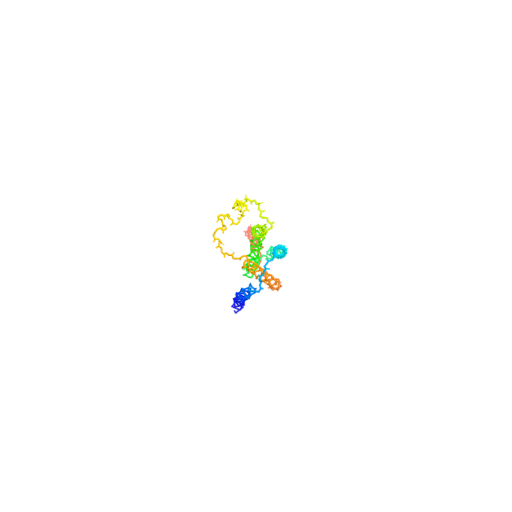 GLN A N 1
ATOM 1505 C CA . GLN A 1 191 ? -38.687 4.700 25.251 1.00 77.69 191 GLN A CA 1
ATOM 1506 C C . GLN A 1 191 ? -39.645 3.784 26.009 1.00 77.69 191 GLN A C 1
ATOM 1508 O O . GLN A 1 191 ? -40.699 4.253 26.430 1.00 77.69 191 GLN A O 1
ATOM 1513 N N . ILE A 1 192 ? -39.259 2.531 26.268 1.00 77.19 192 ILE A N 1
ATOM 1514 C CA . ILE A 1 192 ? -40.064 1.590 27.058 1.00 77.19 192 ILE A CA 1
ATOM 1515 C C . ILE A 1 192 ? -40.294 2.140 28.474 1.00 77.19 192 ILE A C 1
ATOM 1517 O O . ILE A 1 192 ? -41.424 2.127 28.960 1.00 77.19 192 ILE A O 1
ATOM 1521 N N . THR A 1 193 ? -39.266 2.693 29.130 1.00 78.19 193 THR A N 1
ATOM 1522 C CA . THR A 1 193 ? -39.419 3.281 30.471 1.00 78.19 193 THR A CA 1
ATOM 1523 C C . THR A 1 193 ? -40.310 4.527 30.453 1.00 78.19 193 THR A C 1
ATOM 1525 O O . THR A 1 193 ? -41.092 4.736 31.380 1.00 78.19 193 THR A O 1
ATOM 1528 N N . LYS A 1 194 ? -40.231 5.363 29.407 1.00 79.50 194 LYS A N 1
ATOM 1529 C CA . LYS A 1 194 ? -41.116 6.531 29.249 1.00 79.50 194 LYS A CA 1
ATOM 1530 C C . LYS A 1 194 ? -42.576 6.126 29.062 1.00 79.50 194 LYS A C 1
ATOM 1532 O O . LYS A 1 194 ? -43.434 6.701 29.726 1.00 79.50 194 LYS A O 1
ATOM 1537 N N . GLU A 1 195 ? -42.849 5.158 28.192 1.00 81.44 195 GLU A N 1
ATOM 1538 C CA . GLU A 1 195 ? -44.200 4.637 27.938 1.00 81.44 195 GLU A CA 1
ATOM 1539 C C . GLU A 1 195 ? -44.786 3.976 29.199 1.00 81.44 195 GLU A C 1
ATOM 1541 O O . GLU A 1 195 ? -45.904 4.297 29.601 1.00 81.44 195 GLU A O 1
ATOM 1546 N N . SER A 1 196 ? -43.997 3.148 29.893 1.00 75.81 196 SER A N 1
ATOM 1547 C CA . SER A 1 196 ? -44.384 2.511 31.162 1.00 75.81 196 SER A CA 1
ATOM 1548 C C . SER A 1 196 ? -44.735 3.532 32.253 1.00 75.81 196 SER A C 1
ATOM 1550 O O . SER A 1 196 ? -45.800 3.454 32.868 1.00 75.81 196 SER A O 1
ATOM 1552 N N . ASN A 1 197 ? -43.897 4.556 32.447 1.00 77.12 197 ASN A N 1
ATOM 1553 C CA . ASN A 1 197 ? -44.182 5.612 33.420 1.00 77.12 197 ASN A CA 1
ATOM 1554 C C . ASN A 1 197 ? -45.446 6.397 33.053 1.00 77.12 197 ASN A C 1
ATOM 1556 O O . ASN A 1 197 ? -46.254 6.703 33.925 1.00 77.12 197 ASN A O 1
ATOM 1560 N N . LYS A 1 198 ? -45.660 6.694 31.767 1.00 77.56 198 LYS A N 1
ATOM 1561 C CA . LYS A 1 198 ? -46.862 7.397 31.300 1.00 77.56 198 LYS A CA 1
ATOM 1562 C C . LYS A 1 198 ? -48.140 6.594 31.582 1.00 77.56 198 LYS A C 1
ATOM 1564 O O . LYS A 1 198 ? -49.142 7.188 31.974 1.00 77.56 198 LYS A O 1
ATOM 1569 N N . ALA A 1 199 ? -48.087 5.267 31.452 1.00 73.06 199 ALA A N 1
ATOM 1570 C CA . ALA A 1 199 ? -49.185 4.382 31.832 1.00 73.06 199 ALA A CA 1
ATOM 1571 C C . ALA A 1 199 ? -49.454 4.420 33.348 1.00 73.06 199 ALA A C 1
ATOM 1573 O O . ALA A 1 199 ? -50.610 4.558 33.749 1.00 73.06 199 ALA A O 1
ATOM 1574 N N . LEU A 1 200 ? -48.409 4.402 34.185 1.00 68.31 200 LEU A N 1
ATOM 1575 C CA . LEU A 1 200 ? -48.543 4.468 35.648 1.00 68.31 200 LEU A CA 1
ATOM 1576 C C . LEU A 1 200 ? -49.247 5.751 36.128 1.00 68.31 200 LEU A C 1
ATOM 1578 O O . LEU A 1 200 ? -50.104 5.690 37.003 1.00 68.31 200 LEU A O 1
ATOM 1582 N N . TYR A 1 201 ? -48.934 6.905 35.528 1.00 65.75 201 TYR A N 1
ATOM 1583 C CA . TYR A 1 201 ? -49.561 8.188 35.885 1.00 65.75 201 TYR A CA 1
ATOM 1584 C C . TYR A 1 201 ? -50.976 8.377 35.313 1.00 65.75 201 TYR A C 1
ATOM 1586 O O . TYR A 1 201 ? -51.672 9.309 35.709 1.00 65.75 201 TYR A O 1
ATOM 1594 N N . SER A 1 202 ? -51.417 7.513 34.393 1.00 68.44 202 SER A N 1
ATOM 1595 C CA . SER A 1 202 ? -52.783 7.544 33.84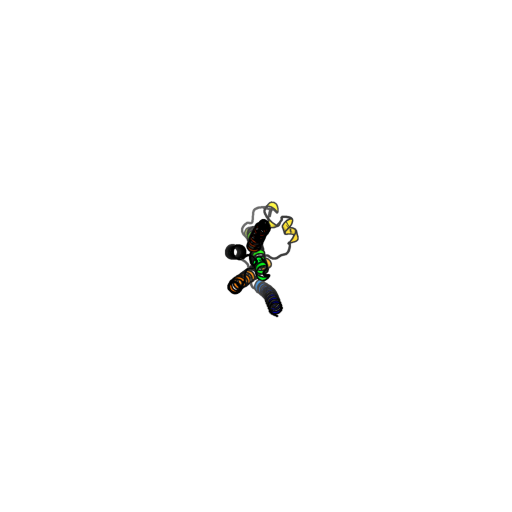8 1.00 68.44 202 SER A CA 1
ATOM 1596 C C . SER A 1 202 ? -53.804 6.789 34.707 1.00 68.44 202 SER A C 1
ATOM 1598 O O . SER A 1 202 ? -55.011 6.924 34.490 1.00 68.44 202 SER A O 1
ATOM 1600 N N . ILE A 1 203 ? -53.339 6.031 35.708 1.00 66.12 203 ILE A N 1
ATOM 1601 C CA . ILE A 1 203 ? -54.200 5.382 36.697 1.00 66.12 203 ILE A CA 1
ATOM 1602 C C . ILE A 1 203 ? -54.730 6.482 37.620 1.00 66.12 203 ILE A C 1
ATOM 1604 O O . ILE A 1 203 ? -54.086 6.903 38.580 1.00 66.12 203 ILE A O 1
ATOM 1608 N N . THR A 1 204 ? -55.907 6.997 37.280 1.00 65.38 204 THR A N 1
ATOM 1609 C CA . THR A 1 204 ? -56.649 7.942 38.114 1.00 65.38 204 THR A CA 1
ATOM 1610 C C . THR A 1 204 ? -56.884 7.305 39.484 1.00 65.38 204 THR A C 1
ATOM 1612 O O . THR A 1 204 ? -57.278 6.137 39.545 1.00 65.38 204 THR A O 1
ATOM 1615 N N . PRO A 1 205 ? -56.644 8.025 40.596 1.00 61.34 205 PRO A N 1
ATOM 1616 C CA . PRO A 1 205 ? -56.895 7.478 41.917 1.00 61.34 205 PRO A CA 1
ATOM 1617 C C . PRO A 1 205 ? -58.377 7.124 42.007 1.00 61.34 205 PRO A C 1
ATOM 1619 O O . PRO A 1 205 ? -59.244 7.999 41.931 1.00 61.34 205 PRO A O 1
ATOM 1622 N N . ILE A 1 206 ? -58.663 5.827 42.137 1.00 63.19 206 ILE A N 1
ATOM 1623 C CA . ILE A 1 206 ? -59.998 5.337 42.456 1.00 63.19 206 ILE A CA 1
ATOM 1624 C C . ILE A 1 206 ? -60.348 5.995 43.783 1.00 63.19 206 ILE A C 1
ATOM 1626 O O . ILE A 1 206 ? -59.750 5.703 44.818 1.00 63.19 206 ILE A O 1
ATOM 1630 N N . LYS A 1 207 ? -61.267 6.956 43.726 1.00 60.22 207 LYS A N 1
ATOM 1631 C CA . LYS A 1 207 ? -61.771 7.677 44.884 1.00 60.22 207 LYS A CA 1
ATOM 1632 C C . LYS A 1 207 ? -62.532 6.651 45.721 1.00 60.22 207 LYS A C 1
ATOM 1634 O O . LYS A 1 207 ? -63.713 6.420 45.488 1.00 60.22 207 LYS A O 1
ATOM 1639 N N . SER A 1 208 ? -61.841 5.965 46.631 1.00 61.62 208 SER A N 1
ATOM 1640 C CA . SER A 1 208 ? -62.471 5.026 47.549 1.00 61.62 208 SER A CA 1
ATOM 1641 C C . SER A 1 208 ? -63.335 5.843 48.501 1.00 61.62 208 SER A C 1
ATOM 1643 O O . SER A 1 208 ? -62.851 6.404 49.484 1.00 61.62 208 SER A O 1
ATOM 1645 N N . SER A 1 209 ? -64.616 5.971 48.177 1.00 62.09 209 SER A N 1
ATOM 1646 C CA . SER A 1 209 ? -65.630 6.469 49.094 1.00 62.09 209 SER A CA 1
ATOM 1647 C C . SER A 1 209 ? -65.823 5.423 50.189 1.00 62.09 209 SER A C 1
ATOM 1649 O O . SER A 1 209 ? -66.745 4.613 50.138 1.00 62.09 209 SER A O 1
ATOM 1651 N N . PHE A 1 210 ? -64.905 5.400 51.154 1.00 60.59 210 PHE A N 1
ATOM 1652 C CA . PHE A 1 210 ? -65.087 4.666 52.395 1.00 60.59 210 PHE A CA 1
ATOM 1653 C C . PHE A 1 210 ? -66.134 5.423 53.210 1.00 60.59 210 PHE A C 1
ATOM 1655 O O . PHE A 1 210 ? -65.856 6.459 53.814 1.00 60.59 210 PHE A O 1
ATOM 1662 N N . HIS A 1 211 ? -67.372 4.944 53.143 1.00 67.00 211 HIS A N 1
ATOM 1663 C CA . HIS A 1 211 ? -68.449 5.396 54.004 1.00 67.00 211 HIS A CA 1
ATOM 1664 C C . HIS A 1 211 ? -68.272 4.674 55.340 1.00 67.00 211 HIS A C 1
ATOM 1666 O O . HIS A 1 211 ? -68.466 3.464 55.415 1.00 67.00 211 HIS A O 1
ATOM 1672 N N . ILE A 1 212 ? -67.809 5.393 56.361 1.00 66.75 212 ILE A N 1
ATOM 1673 C CA . ILE A 1 212 ? -67.758 4.882 57.732 1.00 66.75 212 ILE A CA 1
ATOM 1674 C C . ILE A 1 212 ? -69.172 5.067 58.299 1.00 66.75 212 ILE A C 1
ATOM 1676 O O . ILE A 1 212 ? -69.596 6.219 58.429 1.00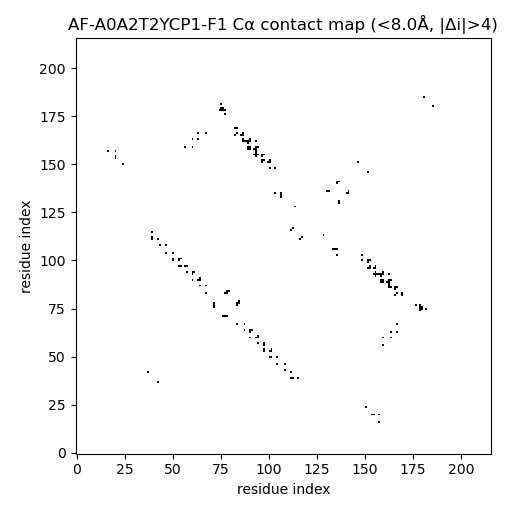 66.75 212 ILE A O 1
ATOM 1680 N N . PRO A 1 213 ? -69.932 3.994 58.578 1.00 61.44 213 PRO A N 1
ATOM 1681 C CA . PRO A 1 213 ? -71.203 4.132 59.269 1.00 61.44 213 PRO A CA 1
ATOM 1682 C C . PRO A 1 213 ? -70.937 4.623 60.695 1.00 61.44 213 PRO A C 1
ATOM 1684 O O . PRO A 1 213 ? -70.051 4.125 61.388 1.00 61.44 213 PRO A O 1
ATOM 1687 N N . ALA A 1 214 ? -71.674 5.654 61.099 1.00 59.53 214 ALA A N 1
ATOM 1688 C CA . ALA A 1 214 ? -71.694 6.124 62.473 1.00 59.53 214 ALA A CA 1
ATOM 1689 C C . ALA A 1 214 ? -72.617 5.196 63.270 1.00 59.53 214 ALA A C 1
ATOM 1691 O O . ALA A 1 214 ? -73.836 5.257 63.102 1.00 59.53 214 ALA A O 1
ATOM 1692 N N . ASP A 1 215 ? -72.033 4.330 64.094 1.00 64.00 215 ASP A N 1
ATOM 1693 C CA . ASP A 1 215 ? -72.797 3.530 65.046 1.00 64.00 215 ASP A CA 1
ATOM 1694 C C . ASP A 1 215 ? -73.238 4.397 66.236 1.00 64.00 215 ASP A C 1
ATOM 1696 O O . ASP A 1 215 ? -72.514 5.286 66.698 1.00 64.00 215 ASP A O 1
ATOM 1700 N N . THR A 1 216 ? -74.476 4.138 66.655 1.00 64.12 216 THR A N 1
ATOM 1701 C CA . THR A 1 216 ? -75.265 4.796 67.709 1.00 64.12 216 THR A CA 1
ATOM 1702 C C . THR A 1 216 ? -75.316 3.929 68.955 1.00 64.12 216 THR A C 1
ATOM 1704 O O . THR A 1 216 ? -75.196 2.692 68.811 1.00 64.12 216 THR A O 1
#

Organism: NCBI:txid2072846

Foldseek 3Di:
DVVVVVVVVVVVLVVVLVVVLVVVVVVVVVVVVVCPDDDLVNLVVVLVVLLVVLVVLLVVLVVLVVVLVVVCVVFPPLCVPVLSVLLNVLSVLLNVLSVVLNLCSVVVNVVSCVVVVVVVDDDDPPPDVPCVPRPCSPPVNVVVPPDDNVSSSSSSVSSSVVSVVSSVVSVVCVVVDDGDDPVVVVVVVVVVVVVVVVVVVPPDPPPPPPDDDDDD

Secondary structure (DSSP, 8-state):
-HHHHHHHHHHHHHHHHHHHHHHHHHHHHHHHTT-----HHHHHHHHHHHHHHHHHHHHHHHHHHHHHHHHHHHSTTGGGSHHHHHHHHHHHHHHHHHHHHHHHHHHHHHHHHHHHHHHH----------GGG-GGGSHHHHTTTT--HHHHHHHHHHHHHHHHHHHHHHHHHGGG--PPPPHHHHHHHHHHHHHHHHHHHTS-------------

Sequence (216 aa):
MEQLVGAAIVTLIAIISIALIIYDMNHVMKVKALIKNPTFDGAKDALERLSDWAKWLSGIQTAALGGLGLLINDRPGIEKEPFVLITALLLGVALLCSAWVLSSLPSISLRIYATYGWQKRKQSRITGTSKKYEIYELPLYHAFKGVPLSFVVTLQHWYWGLGLLSFTWVLIQLPNYKPEPKKEASLIHLQITKESNKALYSITPIKSSFHIPADT

pLDDT: mean 75.19, std 13.83, range [40.03, 96.75]

Radius of gyration: 32.24 Å; Cα contacts (8 Å, |Δi|>4): 110; chains: 1; bounding box: 103×28×108 Å